Protein AF-A0A940C3E3-F1 (afdb_monomer)

Sequence (227 aa):
MDAGSISVIPRYLFFIALLLLGGAYFAAAETAFASVSKIRMISDADDGDERAKKALYVLDHFDKALTTLLIGNNVMHIACSSAATLLASKLWGNRAVTACTFVTAFVVFVFAEMIPKSYAKACSETLAPRVAGSLIFFMKLLTPVSILFSGISHAVTKMVGSDGTDEPTVTEEELFDIIENIDEEDKIDEDAAELVQSALEFTVKTVNFVLTPWSSTVKISRSMSDE

Secondary structure (DSSP, 8-state):
--HHHHTTHHHHHHHHHHHHHHHHHHHHHHHHHHHS-HHHHHHHHHTT-HHHHHHHHHHHTHHHHHHHHHHHHHHHHHHHHHHHHHHHHHHH-HHHHHHHHHHHHHHHIIIIIIHHHHHHHHTHHHHHHHHHHHHHHHHHHHHHHHHHHHHHHHHHHHHHT----------HHHHHHHHHTS-TTS---HHHHHHHHHHHHHHH--GGGTPPPGGGS----TT----

Nearest PDB structures (foldseek):
  7cff-assembly1_A-2  TM=8.941E-01  e=7.148E-07  Thermus parvatiensis
  7cfg-assembly1_A-2  TM=8.936E-01  e=2.254E-06  Thermus parvatiensis
  7m1t-assembly1_B  TM=6.484E-01  e=6.854E-08  Methanoculleus therm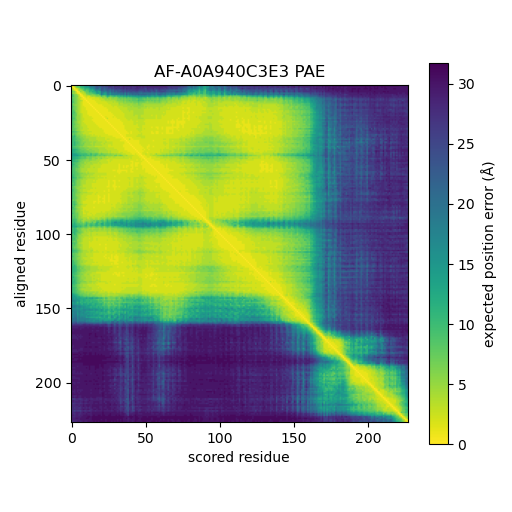ophilus
  7m1t-assembly1_A  TM=6.259E-01  e=8.300E-08  Methanoculleus thermophilus
  7m1u-assembly1_A  TM=6.401E-01  e=4.647E-07  Methanoculleus thermophilus

pLDDT: mean 82.94, std 14.95, range [43.78, 97.5]

Foldseek 3Di:
DDPVLVVCVVVLVVVLVVLLVQLLLLQLLLLLLVQDDLVVLVVVVVVPPPLSVLLNVCNVVVVLLNVLSVVSNVVSLVVSLVSQLVNQCSPPNPVCSVVSSVVSVVCSCVRSHDVSNVVSNVCSHPVSSVCSVVSVVSSVVCVVVVVVVVVVVVVVCVVVPVPPPPPVPCDLVNVVVCLVPDPPPPDDDPVVSVVVVVVSVVVVDDPVVVDDDPVRDDDDDPPPDDD

Solvent-accessible surface area (backbone atoms only — not comparable to full-atom values): 12533 Å² total; per-residue (Å²): 136,58,77,76,62,61,72,48,47,65,57,52,52,52,51,40,51,51,25,38,52,51,13,15,49,27,33,18,51,48,31,5,58,75,56,38,60,66,71,58,33,50,55,44,28,75,77,62,37,70,40,23,47,38,27,46,57,43,61,80,40,35,71,59,43,51,54,41,30,52,51,50,26,51,51,24,50,53,51,30,51,51,52,52,44,55,52,34,37,73,75,62,31,73,82,42,27,64,61,48,50,56,52,46,51,52,49,45,47,44,60,16,35,52,52,29,28,56,51,18,49,78,40,8,77,67,44,28,29,68,46,22,65,62,48,53,52,49,36,63,71,41,41,71,57,50,53,52,51,52,52,51,49,51,54,49,38,61,72,71,65,52,78,82,65,88,60,82,79,68,44,77,66,56,50,49,54,50,65,74,64,58,59,87,84,70,75,69,54,69,72,55,52,54,50,52,51,51,54,55,53,52,77,74,57,54,70,82,79,73,58,78,54,80,90,78,54,92,81,81,67,88,84,74,67,89,130

Mean predicted aligned error: 14.75 Å

Structure (mmCIF, N/CA/C/O backbone):
data_AF-A0A940C3E3-F1
#
_entry.id   AF-A0A940C3E3-F1
#
loop_
_atom_site.group_PDB
_atom_site.id
_atom_site.type_symbol
_atom_site.label_atom_id
_atom_site.label_alt_id
_atom_site.label_comp_id
_atom_site.label_asym_id
_atom_site.label_entity_id
_atom_site.label_seq_id
_atom_site.pdbx_PDB_ins_code
_atom_site.Cartn_x
_atom_site.Cartn_y
_atom_site.Cartn_z
_atom_site.occupancy
_atom_site.B_iso_or_equiv
_atom_site.auth_seq_id
_atom_site.auth_comp_id
_atom_site.auth_asym_id
_atom_site.auth_atom_id
_atom_site.pdbx_PDB_model_num
ATOM 1 N N . MET A 1 1 ? 21.696 -8.370 -33.562 1.00 56.44 1 MET A N 1
ATOM 2 C CA . MET A 1 1 ? 20.617 -8.715 -32.615 1.00 56.44 1 MET A CA 1
ATOM 3 C C . MET A 1 1 ? 20.568 -10.227 -32.587 1.00 56.44 1 MET A C 1
ATOM 5 O O . MET A 1 1 ? 20.128 -10.822 -33.561 1.00 56.44 1 MET A O 1
ATOM 9 N N . ASP A 1 2 ? 21.157 -10.838 -31.565 1.00 52.94 2 ASP A N 1
ATOM 10 C CA . ASP A 1 2 ? 21.362 -12.289 -31.548 1.00 52.94 2 ASP A CA 1
ATOM 11 C C . ASP A 1 2 ? 20.039 -13.000 -31.254 1.00 52.94 2 ASP A C 1
ATOM 13 O O . ASP A 1 2 ? 19.220 -12.498 -30.480 1.00 52.94 2 ASP A O 1
ATOM 17 N N . ALA A 1 3 ? 19.824 -14.180 -31.841 1.00 57.00 3 ALA A N 1
ATOM 18 C CA . ALA A 1 3 ? 18.588 -14.954 -31.676 1.00 57.00 3 ALA A CA 1
ATOM 19 C C . ALA A 1 3 ? 18.249 -15.249 -30.195 1.00 57.00 3 ALA A C 1
ATOM 21 O O . ALA A 1 3 ? 17.078 -15.368 -29.838 1.00 57.00 3 ALA A O 1
ATOM 22 N N . GLY A 1 4 ? 19.259 -15.278 -29.314 1.00 60.84 4 GLY A N 1
ATOM 23 C CA . GLY A 1 4 ? 19.091 -15.408 -27.861 1.00 60.84 4 GLY A CA 1
ATOM 24 C C . GLY A 1 4 ? 18.565 -14.154 -27.143 1.00 60.84 4 GLY A C 1
ATOM 25 O O . GLY A 1 4 ? 17.968 -14.278 -26.078 1.00 60.84 4 GLY A O 1
ATOM 26 N N . SER A 1 5 ? 18.722 -12.952 -27.713 1.00 61.25 5 SER A N 1
ATOM 27 C CA . SER A 1 5 ? 18.150 -11.717 -27.148 1.00 61.25 5 SER A CA 1
ATOM 28 C C . SER A 1 5 ? 16.669 -11.547 -27.483 1.00 61.25 5 SER A C 1
ATOM 30 O O . SER A 1 5 ? 15.964 -10.868 -26.746 1.00 61.25 5 SER A O 1
ATOM 32 N N . ILE A 1 6 ? 16.171 -12.172 -28.555 1.00 65.81 6 ILE A N 1
ATOM 33 C CA . ILE A 1 6 ? 14.765 -12.053 -28.978 1.00 65.81 6 ILE A CA 1
ATOM 34 C C . ILE A 1 6 ? 13.857 -12.953 -28.127 1.00 65.81 6 ILE A C 1
ATOM 36 O O . ILE A 1 6 ? 12.760 -12.545 -27.750 1.00 65.81 6 ILE A O 1
ATOM 40 N N . SER A 1 7 ? 14.333 -14.140 -27.738 1.00 73.94 7 SER A N 1
ATOM 41 C CA . SER A 1 7 ? 13.567 -15.082 -26.906 1.00 73.94 7 SER A CA 1
ATOM 42 C C . SER A 1 7 ? 13.351 -14.605 -25.465 1.00 73.94 7 SER A C 1
ATOM 44 O O . SER A 1 7 ? 12.421 -15.059 -24.800 1.00 73.94 7 SER A O 1
ATOM 46 N N . VAL A 1 8 ? 14.168 -13.669 -24.967 1.00 79.50 8 VAL A N 1
ATOM 47 C CA . VAL A 1 8 ? 14.042 -13.147 -23.596 1.00 79.50 8 VAL A CA 1
ATOM 48 C C . VAL A 1 8 ? 13.078 -11.965 -23.475 1.00 79.50 8 VAL A C 1
ATOM 50 O O . VAL A 1 8 ? 12.599 -11.709 -22.371 1.00 79.50 8 VAL A O 1
ATOM 53 N N . ILE A 1 9 ? 12.753 -11.272 -24.573 1.00 85.31 9 ILE A N 1
ATOM 54 C CA . ILE A 1 9 ? 11.879 -10.080 -24.578 1.00 85.31 9 ILE A CA 1
ATOM 55 C C . ILE A 1 9 ? 10.489 -10.379 -23.999 1.00 85.31 9 ILE A C 1
ATOM 57 O O . ILE A 1 9 ? 10.068 -9.640 -23.106 1.00 85.31 9 ILE A O 1
ATOM 61 N N . PRO A 1 10 ? 9.787 -11.460 -24.407 1.00 88.56 10 PRO A N 1
ATOM 62 C CA . PRO A 1 10 ? 8.452 -11.750 -23.884 1.00 88.56 10 PRO A CA 1
ATOM 63 C C . PRO A 1 10 ? 8.465 -11.977 -22.372 1.00 88.56 10 PRO A C 1
ATOM 65 O O . PRO A 1 10 ? 7.560 -11.539 -21.670 1.00 88.56 10 PRO A O 1
ATOM 68 N N . ARG A 1 11 ? 9.532 -12.597 -21.851 1.00 89.44 11 ARG A N 1
ATOM 69 C CA . ARG A 1 11 ? 9.708 -12.826 -20.414 1.00 89.44 11 ARG A CA 1
ATOM 70 C C . ARG A 1 11 ? 9.902 -11.518 -19.647 1.00 89.44 11 ARG A C 1
ATOM 72 O O . ARG A 1 11 ? 9.312 -11.359 -18.585 1.00 89.44 11 ARG A O 1
ATOM 79 N N . TYR A 1 12 ? 10.704 -10.589 -20.172 1.00 89.50 12 TYR A N 1
ATOM 80 C CA . TYR A 1 12 ? 10.877 -9.272 -19.549 1.00 89.50 12 TYR A CA 1
ATOM 81 C C . TYR A 1 12 ? 9.584 -8.455 -19.584 1.00 89.50 12 TYR A C 1
ATOM 83 O O . TYR A 1 12 ? 9.227 -7.866 -18.570 1.00 89.50 12 TYR A O 1
ATOM 91 N N . LEU A 1 13 ? 8.861 -8.456 -20.707 1.00 90.94 13 LEU A N 1
ATOM 92 C CA . LEU A 1 13 ? 7.574 -7.766 -20.815 1.00 90.94 13 LEU A CA 1
ATOM 93 C C . LEU A 1 13 ? 6.532 -8.349 -19.859 1.00 90.94 13 LEU A C 1
ATOM 95 O O . LEU A 1 13 ? 5.859 -7.593 -19.166 1.00 90.94 13 LEU A O 1
ATOM 99 N N . PHE A 1 14 ? 6.444 -9.678 -19.767 1.00 93.81 14 PHE A N 1
ATOM 100 C CA . PHE A 1 14 ? 5.569 -10.346 -18.806 1.00 93.81 14 PHE A CA 1
ATOM 101 C C . PHE A 1 14 ? 5.921 -9.970 -17.361 1.00 93.81 14 PHE A C 1
ATOM 103 O O . PHE A 1 14 ? 5.040 -9.640 -16.571 1.00 93.81 14 PHE A O 1
ATOM 110 N N . PHE A 1 15 ? 7.212 -9.960 -17.022 1.00 94.69 15 PHE A N 1
ATOM 111 C CA . PHE A 1 15 ? 7.673 -9.574 -15.691 1.00 94.69 15 PHE A CA 1
ATOM 112 C C . PHE A 1 15 ? 7.377 -8.100 -15.369 1.00 94.69 15 PHE A C 1
ATOM 114 O O . PHE A 1 15 ? 6.890 -7.800 -14.285 1.00 94.69 15 PHE A O 1
ATOM 121 N N . ILE A 1 16 ? 7.598 -7.184 -16.317 1.00 93.88 16 ILE A N 1
ATOM 122 C CA . ILE A 1 16 ? 7.258 -5.757 -16.174 1.00 93.88 16 ILE A CA 1
ATOM 123 C C . ILE A 1 16 ? 5.748 -5.573 -15.992 1.00 93.88 16 ILE A C 1
ATOM 125 O O . ILE A 1 16 ? 5.328 -4.821 -15.117 1.00 93.88 16 I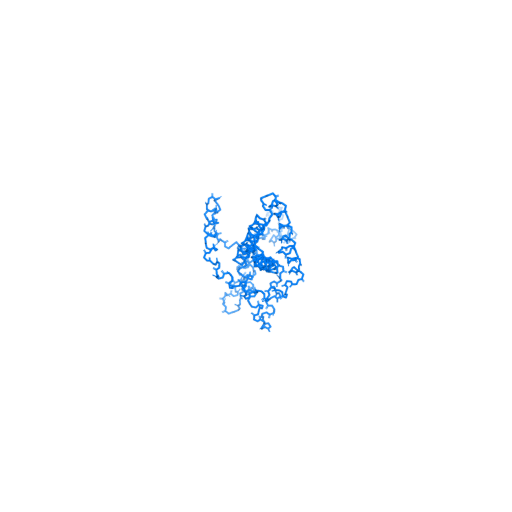LE A O 1
ATOM 129 N N . ALA A 1 17 ? 4.928 -6.285 -16.767 1.00 94.88 17 ALA A N 1
ATOM 130 C CA . ALA A 1 17 ? 3.477 -6.241 -16.623 1.00 94.88 17 ALA A CA 1
ATOM 131 C C . ALA A 1 17 ? 3.030 -6.723 -15.234 1.00 94.88 17 ALA A C 1
ATOM 133 O O . ALA A 1 17 ? 2.186 -6.087 -14.609 1.00 94.88 17 ALA A O 1
ATOM 134 N N . LEU A 1 18 ? 3.635 -7.797 -14.715 1.00 96.31 18 LEU A N 1
ATOM 135 C CA . LEU A 1 18 ? 3.369 -8.283 -13.360 1.00 96.31 18 LEU A CA 1
ATOM 136 C C . LEU A 1 18 ? 3.725 -7.232 -12.295 1.00 96.31 18 LEU A C 1
ATOM 138 O O . LEU A 1 18 ? 2.948 -7.021 -11.367 1.00 96.31 18 LEU A O 1
ATOM 142 N N . LEU A 1 19 ? 4.865 -6.550 -12.442 1.00 95.94 19 LEU A N 1
ATOM 143 C CA . LEU A 1 19 ? 5.285 -5.485 -11.526 1.00 95.94 19 LEU A CA 1
ATOM 144 C C . LEU A 1 19 ? 4.355 -4.267 -11.584 1.00 95.94 19 LEU A C 1
ATOM 146 O O . LEU A 1 19 ? 4.019 -3.718 -10.539 1.00 95.94 19 LEU A O 1
ATOM 150 N N . LEU A 1 20 ? 3.898 -3.874 -12.778 1.00 95.56 20 LEU A N 1
ATOM 151 C CA . LEU A 1 20 ? 2.911 -2.803 -12.944 1.00 95.56 20 LEU A CA 1
ATOM 152 C C . LEU A 1 20 ? 1.587 -3.145 -12.259 1.00 95.56 20 LEU A C 1
ATOM 154 O O . LEU A 1 20 ? 1.033 -2.304 -11.560 1.00 95.56 20 LEU A O 1
ATOM 158 N N . LEU A 1 21 ? 1.102 -4.380 -12.416 1.00 96.50 21 LEU A N 1
ATOM 159 C CA . LEU A 1 21 ? -0.107 -4.847 -11.732 1.00 96.50 21 LEU A CA 1
ATOM 160 C C . LEU A 1 21 ? 0.079 -4.889 -10.211 1.00 96.50 21 LEU A C 1
ATOM 162 O O . LEU A 1 21 ? -0.836 -4.526 -9.475 1.00 96.50 21 LEU A O 1
ATOM 166 N N . GLY A 1 22 ? 1.262 -5.289 -9.738 1.00 96.00 22 GLY A N 1
ATOM 167 C CA . GLY A 1 22 ? 1.620 -5.228 -8.322 1.00 96.00 22 GLY A CA 1
ATOM 168 C C . GLY A 1 22 ? 1.599 -3.797 -7.780 1.00 96.00 22 GLY A C 1
ATOM 169 O O . GLY A 1 22 ? 0.962 -3.547 -6.760 1.00 96.00 22 GLY A O 1
ATOM 170 N N . GLY A 1 23 ? 2.234 -2.849 -8.478 1.00 96.00 23 GLY A N 1
ATOM 171 C CA . GLY A 1 23 ? 2.210 -1.424 -8.121 1.00 96.00 23 GLY A CA 1
ATOM 172 C C . GLY A 1 23 ? 0.788 -0.860 -8.104 1.00 96.00 23 GLY A C 1
ATOM 173 O O . GLY A 1 23 ? 0.363 -0.298 -7.098 1.00 96.00 23 GLY A O 1
ATOM 174 N N . ALA A 1 24 ? 0.008 -1.147 -9.153 1.00 96.69 24 ALA A N 1
ATOM 175 C CA . ALA A 1 24 ? -1.403 -0.777 -9.243 1.00 96.69 24 ALA A CA 1
ATOM 176 C C . ALA A 1 24 ? -2.227 -1.304 -8.063 1.00 96.69 24 ALA A C 1
ATOM 178 O O . ALA A 1 24 ? -3.061 -0.579 -7.524 1.00 96.69 24 ALA A O 1
ATOM 179 N N . TYR A 1 25 ? -1.987 -2.549 -7.643 1.00 97.25 25 TYR A N 1
ATOM 180 C CA . TYR A 1 25 ? -2.638 -3.139 -6.477 1.00 97.25 25 TYR A CA 1
ATOM 181 C C . TYR A 1 25 ? -2.311 -2.368 -5.191 1.00 97.25 25 TYR A C 1
ATOM 183 O O . TYR A 1 25 ? -3.234 -2.011 -4.461 1.00 97.25 25 TYR A O 1
ATOM 191 N N . PHE A 1 26 ? -1.032 -2.083 -4.917 1.00 96.75 26 PHE A N 1
ATOM 192 C CA . PHE A 1 26 ? -0.637 -1.348 -3.708 1.00 96.75 26 PHE A CA 1
ATOM 193 C C . PHE A 1 26 ? -1.197 0.080 -3.707 1.00 96.75 26 PHE A C 1
ATOM 195 O O . PHE A 1 26 ? -1.776 0.499 -2.706 1.00 96.75 26 PHE A O 1
ATOM 202 N N . ALA A 1 27 ? -1.119 0.791 -4.833 1.00 96.69 27 ALA A N 1
ATOM 203 C CA . ALA A 1 27 ? -1.662 2.141 -4.971 1.00 96.69 27 ALA A CA 1
ATOM 204 C C . ALA A 1 27 ? -3.197 2.183 -4.813 1.00 96.69 27 ALA A C 1
ATOM 206 O O . ALA A 1 27 ? -3.744 3.077 -4.159 1.00 96.69 27 ALA A O 1
ATOM 207 N N . ALA A 1 28 ? -3.903 1.200 -5.385 1.00 97.38 28 ALA A N 1
ATOM 208 C CA . ALA A 1 28 ? -5.347 1.068 -5.229 1.00 97.38 28 ALA A CA 1
ATOM 209 C C . ALA A 1 28 ? -5.735 0.729 -3.785 1.00 97.38 28 ALA A C 1
ATOM 211 O O . ALA A 1 28 ? -6.652 1.341 -3.248 1.00 97.38 28 ALA A O 1
ATOM 212 N N . ALA A 1 29 ? -5.040 -0.213 -3.142 1.00 97.44 29 ALA A N 1
ATOM 213 C CA . ALA A 1 29 ? -5.310 -0.588 -1.758 1.00 97.44 29 ALA A CA 1
ATOM 214 C C . ALA A 1 29 ? -5.083 0.593 -0.801 1.00 97.44 29 ALA A C 1
ATOM 216 O O . ALA A 1 29 ? -5.950 0.874 0.021 1.00 97.44 29 ALA A O 1
ATOM 217 N N . GLU A 1 30 ? -3.982 1.331 -0.965 1.00 97.12 30 GLU A N 1
ATOM 218 C CA . GLU A 1 30 ? -3.703 2.564 -0.219 1.00 97.12 30 GLU A CA 1
ATOM 219 C C . GLU A 1 30 ? -4.861 3.554 -0.312 1.00 97.12 30 GLU A C 1
ATOM 221 O O . GLU A 1 30 ? -5.406 3.977 0.707 1.00 97.12 30 GLU A O 1
ATOM 226 N N . THR A 1 31 ? -5.297 3.873 -1.531 1.00 97.50 31 THR A N 1
ATOM 227 C CA . THR A 1 31 ? -6.358 4.869 -1.721 1.00 97.50 31 THR A CA 1
ATOM 228 C C . THR A 1 31 ? -7.727 4.356 -1.282 1.00 97.50 31 THR A C 1
ATOM 230 O O . THR A 1 31 ? -8.528 5.137 -0.769 1.00 97.50 31 THR A O 1
ATOM 233 N N . ALA A 1 32 ? -8.005 3.060 -1.445 1.00 97.38 32 ALA A N 1
ATOM 234 C CA . ALA A 1 32 ? -9.250 2.455 -0.989 1.00 97.38 32 ALA A CA 1
ATOM 235 C C . ALA A 1 32 ? -9.378 2.555 0.536 1.00 97.38 32 ALA A C 1
ATOM 237 O O . ALA A 1 32 ? -10.401 3.034 1.014 1.00 97.38 32 ALA A O 1
ATOM 238 N N . PHE A 1 33 ? -8.338 2.183 1.289 1.00 97.06 33 PHE A N 1
ATOM 239 C CA . PHE A 1 33 ? -8.353 2.288 2.751 1.00 97.06 33 PHE A CA 1
ATOM 240 C C . PHE A 1 33 ? -8.293 3.735 3.249 1.00 97.06 33 PHE A C 1
ATOM 242 O O . PHE A 1 33 ? -8.941 4.051 4.238 1.00 97.06 33 PHE A O 1
ATOM 249 N N . ALA A 1 34 ? -7.603 4.631 2.540 1.00 95.19 34 ALA A N 1
ATOM 250 C CA . ALA A 1 34 ? -7.606 6.055 2.876 1.00 95.19 34 ALA A CA 1
ATOM 251 C C . ALA A 1 34 ? -8.961 6.747 2.613 1.00 95.19 34 ALA A C 1
ATOM 253 O O . ALA A 1 34 ? -9.205 7.826 3.143 1.00 95.19 34 ALA A O 1
ATOM 254 N N . SER A 1 35 ? -9.826 6.163 1.773 1.00 94.69 35 SER A N 1
ATOM 255 C CA . SER A 1 35 ? -11.093 6.780 1.341 1.00 94.69 35 SER A CA 1
ATOM 256 C C . SER A 1 35 ? -12.347 6.029 1.804 1.00 94.69 35 SER A C 1
ATOM 258 O O . SER A 1 35 ? -13.452 6.427 1.436 1.00 94.69 35 SER A O 1
ATOM 260 N N . VAL A 1 36 ? -12.218 4.909 2.518 1.00 95.88 36 VAL A N 1
ATOM 261 C CA . VAL A 1 36 ? -13.369 4.120 2.986 1.00 95.88 36 VAL A CA 1
ATOM 262 C C . VAL A 1 36 ? -13.892 4.666 4.317 1.00 95.88 36 VAL A C 1
ATOM 264 O O . VAL A 1 36 ? -13.120 5.092 5.171 1.00 95.88 36 VAL A O 1
ATOM 267 N N . SER A 1 37 ? -15.213 4.644 4.510 1.00 94.44 37 SER A N 1
ATOM 268 C CA . SER A 1 37 ? -15.832 5.030 5.782 1.00 94.44 37 SER A CA 1
ATOM 269 C C . SER A 1 37 ? -15.694 3.913 6.816 1.00 94.44 37 SER A C 1
ATOM 271 O O . SER A 1 37 ? -16.231 2.821 6.617 1.00 94.44 37 SER A O 1
ATOM 273 N N . LYS A 1 38 ? -15.031 4.198 7.947 1.00 92.38 38 LYS A N 1
ATOM 274 C CA . LYS A 1 38 ? -14.914 3.254 9.071 1.00 92.38 38 LYS A CA 1
ATOM 275 C C . LYS A 1 38 ? -16.288 2.849 9.611 1.00 92.38 38 LYS A C 1
ATOM 277 O O . LYS A 1 38 ? -16.540 1.662 9.762 1.00 92.38 38 LYS A O 1
ATOM 282 N N . ILE A 1 39 ? -17.192 3.815 9.805 1.00 92.75 39 ILE A N 1
ATOM 283 C CA . ILE A 1 39 ? -18.555 3.590 10.325 1.00 92.75 39 ILE A CA 1
ATOM 284 C C . ILE A 1 39 ? -19.309 2.567 9.471 1.00 92.75 39 ILE A C 1
ATOM 286 O O . ILE A 1 39 ? -19.964 1.670 9.992 1.00 92.75 39 ILE A O 1
ATOM 290 N N . ARG A 1 40 ? -19.180 2.658 8.144 1.00 90.38 40 ARG A N 1
ATOM 291 C CA . ARG A 1 40 ? -19.859 1.723 7.245 1.00 90.38 40 ARG A CA 1
ATOM 292 C C . ARG A 1 40 ? -19.275 0.316 7.308 1.00 90.38 40 ARG A C 1
ATOM 294 O O . ARG A 1 40 ? -20.027 -0.646 7.286 1.00 90.38 40 ARG A O 1
ATOM 301 N N . MET A 1 41 ? -17.954 0.198 7.448 1.00 95.12 41 MET A N 1
ATOM 302 C CA . MET A 1 41 ? -17.309 -1.103 7.645 1.00 95.12 41 MET A CA 1
ATOM 303 C C . MET A 1 41 ? -17.700 -1.753 8.979 1.00 95.12 41 MET A C 1
ATOM 305 O O . MET A 1 41 ? -17.748 -2.976 9.030 1.00 95.12 41 MET A O 1
ATOM 309 N N . ILE A 1 42 ? -17.990 -0.965 10.026 1.00 93.19 42 ILE A N 1
ATOM 310 C CA . ILE A 1 42 ? -18.545 -1.469 11.298 1.00 93.19 42 ILE A CA 1
ATOM 311 C C . ILE A 1 42 ? -19.925 -2.074 11.046 1.00 93.19 42 ILE A C 1
ATOM 313 O O . ILE A 1 42 ? -20.111 -3.259 11.293 1.00 93.19 42 ILE A O 1
ATOM 317 N N . SER A 1 43 ? -20.834 -1.308 10.434 1.00 94.00 43 SER A N 1
ATOM 318 C CA . SER A 1 43 ? -22.178 -1.795 10.090 1.00 94.00 43 SER A CA 1
ATOM 319 C C . SER A 1 43 ? -22.140 -3.082 9.256 1.00 94.00 43 SER A C 1
ATOM 321 O O . SER A 1 43 ? -22.809 -4.051 9.594 1.00 94.00 43 SER A O 1
ATOM 323 N N . ASP A 1 44 ? -21.322 -3.126 8.198 1.00 91.25 44 ASP A N 1
ATOM 324 C CA . ASP A 1 44 ? -21.215 -4.308 7.331 1.00 91.25 44 ASP A CA 1
ATOM 325 C C . ASP A 1 44 ? -20.615 -5.523 8.080 1.00 91.25 44 ASP A C 1
ATOM 327 O O . ASP A 1 44 ? -20.931 -6.678 7.780 1.00 91.25 44 ASP A O 1
ATOM 331 N N . ALA A 1 45 ? -19.730 -5.288 9.055 1.00 93.56 45 ALA A N 1
ATOM 332 C CA . ALA A 1 45 ? -19.136 -6.338 9.881 1.00 93.56 45 ALA A CA 1
ATOM 333 C C . ALA A 1 45 ? -20.126 -6.910 10.907 1.00 93.56 45 ALA A C 1
ATOM 335 O O . ALA A 1 45 ? -20.120 -8.130 11.125 1.00 93.56 45 ALA A O 1
ATOM 336 N N . ASP A 1 46 ? -20.968 -6.054 11.489 1.00 93.94 46 ASP A N 1
ATOM 337 C CA . ASP A 1 46 ? -22.048 -6.428 12.409 1.00 93.94 46 ASP A CA 1
ATOM 338 C C . ASP A 1 46 ? -23.136 -7.233 11.686 1.00 93.94 46 ASP A C 1
ATOM 340 O O . ASP A 1 46 ? -23.619 -8.239 12.209 1.00 93.94 46 ASP A O 1
ATOM 344 N N . ASP A 1 47 ? -23.408 -6.893 10.421 1.00 93.31 47 ASP A N 1
ATOM 345 C CA . ASP A 1 47 ? -24.267 -7.664 9.509 1.00 93.31 47 ASP A CA 1
ATOM 346 C C . ASP A 1 47 ? -23.651 -9.017 9.080 1.00 93.31 47 ASP A C 1
ATOM 348 O O . ASP A 1 47 ? -24.273 -9.812 8.366 1.00 93.31 47 ASP A O 1
ATOM 352 N N . GLY A 1 48 ? -22.430 -9.321 9.533 1.00 92.38 48 GLY A N 1
ATOM 353 C CA . GLY A 1 48 ? -21.772 -10.614 9.362 1.00 92.38 48 GLY A CA 1
ATOM 354 C C . GLY A 1 48 ? -20.796 -10.710 8.186 1.00 92.38 48 GLY A C 1
ATOM 355 O O . GLY A 1 48 ? -20.336 -11.818 7.888 1.00 92.38 48 GLY A O 1
ATOM 356 N N . ASP A 1 49 ? -20.427 -9.606 7.521 1.00 94.56 49 ASP A N 1
ATOM 357 C CA . ASP A 1 49 ? -19.419 -9.645 6.454 1.00 94.56 49 ASP A CA 1
ATOM 358 C C . ASP A 1 49 ? -17.997 -9.838 7.023 1.00 94.56 49 ASP A C 1
ATOM 360 O O . ASP A 1 49 ? -17.328 -8.929 7.522 1.00 94.56 49 ASP A O 1
ATOM 364 N N . GLU A 1 50 ? -17.477 -11.058 6.874 1.00 93.62 50 GLU A N 1
ATOM 365 C CA . GLU A 1 50 ? -16.109 -11.437 7.250 1.00 93.62 50 GLU A CA 1
ATOM 366 C C . GLU A 1 50 ? -15.011 -10.611 6.554 1.00 93.62 50 GLU A C 1
ATOM 368 O O . GLU A 1 50 ? -13.883 -10.506 7.049 1.00 93.62 50 GLU A O 1
ATOM 373 N N . ARG A 1 51 ? -15.292 -10.034 5.383 1.00 94.19 51 ARG A N 1
ATOM 374 C CA . ARG A 1 51 ? -14.361 -9.135 4.689 1.00 94.19 51 ARG A CA 1
ATOM 375 C C . ARG A 1 51 ? -14.364 -7.745 5.309 1.00 94.19 51 ARG A C 1
ATOM 377 O O . ARG A 1 51 ? -13.287 -7.160 5.420 1.00 94.19 51 ARG A O 1
ATOM 384 N N . ALA A 1 52 ? -15.523 -7.255 5.743 1.00 94.69 52 ALA A N 1
ATOM 385 C CA . ALA A 1 52 ? -15.634 -5.993 6.468 1.00 94.69 52 ALA A CA 1
ATOM 386 C C . ALA A 1 52 ? -14.889 -6.066 7.810 1.00 94.69 52 ALA A C 1
ATOM 388 O O . ALA A 1 52 ? -14.074 -5.192 8.096 1.00 94.69 52 ALA A O 1
ATOM 389 N N . LYS A 1 53 ? -14.998 -7.183 8.546 1.00 95.25 53 LYS A N 1
ATOM 390 C CA . LYS A 1 53 ? -14.196 -7.434 9.765 1.00 95.25 53 LYS A CA 1
ATOM 391 C C . LYS A 1 53 ? -12.687 -7.325 9.523 1.00 95.25 53 LYS A C 1
ATOM 393 O O . LYS A 1 53 ? -11.953 -6.723 10.303 1.00 95.25 53 LYS A O 1
ATOM 398 N N . LYS A 1 54 ? -12.197 -7.882 8.411 1.00 96.19 54 LYS A N 1
ATOM 399 C CA . LYS A 1 54 ? -10.779 -7.760 8.026 1.00 96.19 54 LYS A CA 1
ATOM 400 C C . LYS A 1 54 ? -10.415 -6.335 7.626 1.00 96.19 54 LYS A C 1
ATOM 402 O O . LYS A 1 54 ? -9.302 -5.904 7.913 1.00 96.19 54 LYS A O 1
ATOM 407 N N . ALA A 1 55 ? -11.313 -5.621 6.952 1.00 96.50 55 ALA A N 1
ATOM 408 C CA . ALA A 1 55 ? -11.097 -4.220 6.612 1.00 96.50 55 ALA A CA 1
ATOM 409 C C . ALA A 1 55 ? -10.988 -3.355 7.871 1.00 96.50 55 ALA A C 1
ATOM 411 O O . ALA A 1 55 ? -10.076 -2.538 7.943 1.00 96.50 55 ALA A O 1
ATOM 412 N N . LEU A 1 56 ? -11.837 -3.591 8.876 1.00 95.31 56 LEU A N 1
ATOM 413 C CA . LEU A 1 56 ? -11.751 -2.933 10.182 1.00 95.31 56 LEU A CA 1
ATOM 414 C C . LEU A 1 56 ? -10.407 -3.183 10.849 1.00 95.31 56 LEU A C 1
ATOM 416 O O . LEU A 1 56 ? -9.737 -2.226 11.210 1.00 95.31 56 LEU A O 1
ATOM 420 N N . TYR A 1 57 ? -9.942 -4.435 10.884 1.00 95.88 57 TYR A N 1
ATOM 421 C CA . TYR A 1 57 ? -8.616 -4.742 11.425 1.00 95.88 57 TYR A CA 1
ATOM 422 C C . TYR A 1 57 ? -7.498 -3.932 10.744 1.00 95.88 57 TYR A C 1
ATOM 424 O O . TYR A 1 57 ? -6.584 -3.448 11.413 1.00 95.88 57 TYR A O 1
ATOM 432 N N . VAL A 1 58 ? -7.561 -3.781 9.416 1.00 95.62 58 VAL A N 1
ATOM 433 C CA . VAL A 1 58 ? -6.600 -2.961 8.661 1.00 95.62 58 VAL A CA 1
ATOM 434 C C . VAL A 1 58 ? -6.741 -1.477 9.007 1.00 95.62 58 VAL A C 1
ATOM 436 O O . VAL A 1 58 ? -5.719 -0.814 9.157 1.00 95.62 58 VAL A O 1
ATOM 439 N N . LEU A 1 59 ? -7.966 -0.962 9.139 1.00 94.00 59 LEU A N 1
ATOM 440 C CA . LEU A 1 59 ? -8.236 0.431 9.514 1.00 94.00 59 LEU A CA 1
ATOM 441 C C . LEU A 1 59 ? -7.769 0.748 10.942 1.00 94.00 59 LEU A C 1
ATOM 443 O O . LEU A 1 59 ? -7.205 1.811 11.169 1.00 94.00 59 LEU A O 1
ATOM 447 N N . ASP A 1 60 ? -7.926 -0.180 11.883 1.00 92.75 60 ASP A N 1
ATOM 448 C CA . ASP A 1 60 ? -7.438 -0.024 13.260 1.00 92.75 60 ASP A CA 1
ATOM 449 C C . ASP A 1 60 ? -5.906 -0.071 13.342 1.00 92.75 60 ASP A C 1
ATOM 451 O O . ASP A 1 60 ? -5.303 0.479 14.257 1.00 92.75 60 ASP A O 1
ATOM 455 N N . HIS A 1 61 ? -5.256 -0.701 12.361 1.00 91.25 61 HIS A N 1
ATOM 456 C CA . HIS A 1 61 ? -3.798 -0.785 12.248 1.00 91.25 61 HIS A CA 1
ATOM 457 C C . HIS A 1 61 ? -3.282 -0.019 11.023 1.00 91.25 61 HIS A C 1
ATOM 459 O O . HIS A 1 61 ? -2.309 -0.447 10.381 1.00 91.25 61 HIS A O 1
ATOM 465 N N . PHE A 1 62 ? -3.934 1.099 10.685 1.00 90.31 62 PHE A N 1
ATOM 466 C CA . PHE A 1 62 ? -3.701 1.795 9.423 1.00 90.31 62 PHE A CA 1
ATOM 467 C C . PHE A 1 62 ? -2.254 2.268 9.262 1.00 90.31 62 PHE A C 1
ATOM 469 O O . PHE A 1 62 ? -1.719 2.145 8.169 1.00 90.31 62 PHE A O 1
ATOM 476 N N . ASP A 1 63 ? -1.551 2.669 10.32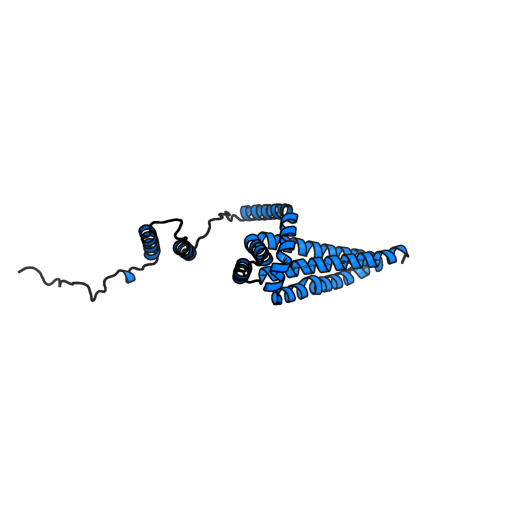4 1.00 86.19 63 ASP A N 1
ATOM 477 C CA . ASP A 1 63 ? -0.137 3.077 10.231 1.00 86.19 63 ASP A CA 1
ATOM 478 C C . ASP A 1 63 ? 0.781 1.953 9.727 1.00 86.19 63 ASP A C 1
ATOM 480 O O . ASP A 1 63 ? 1.650 2.145 8.863 1.00 86.19 63 ASP A O 1
ATOM 484 N N . LYS A 1 64 ? 0.563 0.730 10.228 1.00 86.62 64 LYS A N 1
ATOM 485 C CA . LYS A 1 64 ? 1.292 -0.464 9.773 1.00 86.62 64 LYS A CA 1
ATOM 486 C C . LYS A 1 64 ? 0.903 -0.814 8.340 1.00 86.62 64 LYS A C 1
ATOM 488 O O . LYS A 1 64 ? 1.768 -1.200 7.547 1.00 86.62 64 LYS A O 1
ATOM 493 N N . ALA A 1 65 ? -0.380 -0.686 8.007 1.00 92.00 65 ALA A N 1
ATOM 494 C CA . ALA A 1 65 ? -0.886 -0.935 6.664 1.00 92.00 65 ALA A CA 1
ATOM 495 C C . ALA A 1 65 ? -0.289 0.060 5.660 1.00 92.00 65 ALA A C 1
ATOM 497 O O . ALA A 1 65 ? 0.278 -0.360 4.655 1.00 92.00 65 ALA A O 1
ATOM 498 N N . LEU A 1 66 ? -0.323 1.354 5.968 1.00 91.88 66 LEU A N 1
ATOM 499 C CA . LEU A 1 66 ? 0.214 2.439 5.157 1.00 91.88 66 LEU A CA 1
ATOM 500 C C . LEU A 1 66 ? 1.713 2.257 4.918 1.00 91.88 66 LEU A C 1
ATOM 502 O O . LEU A 1 66 ? 2.160 2.295 3.775 1.00 91.88 66 LEU A O 1
ATOM 506 N N . THR A 1 67 ? 2.482 1.943 5.963 1.00 89.88 67 THR A N 1
ATOM 507 C CA . THR A 1 67 ? 3.917 1.637 5.826 1.00 89.88 67 THR A CA 1
ATOM 508 C C . THR A 1 67 ? 4.150 0.467 4.865 1.00 89.88 67 THR A C 1
ATOM 510 O O . THR A 1 67 ? 4.991 0.539 3.968 1.00 89.88 67 THR A O 1
ATOM 513 N N . THR A 1 68 ? 3.369 -0.606 5.008 1.00 92.25 68 THR A N 1
ATOM 514 C CA . THR A 1 68 ? 3.437 -1.793 4.141 1.00 92.25 68 THR A CA 1
ATOM 515 C C . THR A 1 68 ? 3.113 -1.447 2.686 1.00 92.25 68 THR A C 1
ATOM 517 O O . THR A 1 68 ? 3.825 -1.873 1.774 1.00 92.25 68 THR A O 1
ATOM 520 N N . LEU A 1 69 ? 2.058 -0.662 2.464 1.00 94.81 69 LEU A N 1
ATOM 521 C CA . LEU A 1 69 ? 1.609 -0.219 1.146 1.00 94.81 69 LEU A CA 1
ATOM 522 C C . LEU A 1 69 ? 2.656 0.669 0.466 1.00 94.81 69 LEU A C 1
ATOM 524 O O . LEU A 1 69 ? 2.978 0.435 -0.697 1.00 94.81 69 LEU A O 1
ATOM 528 N N . LEU A 1 70 ? 3.241 1.622 1.197 1.00 92.31 70 LEU A N 1
ATOM 529 C CA . LEU A 1 70 ? 4.291 2.512 0.694 1.00 92.31 70 LEU A CA 1
ATOM 530 C C . LEU A 1 70 ? 5.548 1.733 0.293 1.00 92.31 70 LEU A C 1
ATOM 532 O O . LEU A 1 70 ? 6.100 1.960 -0.786 1.00 92.31 70 LEU A O 1
ATOM 536 N N . ILE A 1 71 ? 5.983 0.778 1.121 1.00 91.44 71 ILE A N 1
ATOM 537 C CA . ILE A 1 71 ? 7.111 -0.104 0.789 1.00 91.44 71 ILE A CA 1
ATOM 538 C C . ILE A 1 71 ? 6.784 -0.928 -0.459 1.00 91.44 71 ILE A C 1
ATOM 540 O O . ILE A 1 71 ? 7.581 -0.959 -1.397 1.00 91.44 71 ILE A O 1
ATOM 544 N N . GLY A 1 72 ? 5.614 -1.571 -0.491 1.00 93.44 72 GLY A N 1
ATOM 545 C CA . GLY A 1 72 ? 5.177 -2.396 -1.616 1.00 93.44 72 GLY A CA 1
ATOM 546 C C . GLY A 1 72 ? 5.133 -1.612 -2.926 1.00 93.44 72 GLY A C 1
ATOM 547 O O . GLY A 1 72 ? 5.715 -2.045 -3.922 1.00 93.44 72 GLY A O 1
ATOM 548 N N . ASN A 1 73 ? 4.527 -0.425 -2.905 1.00 93.88 73 ASN A N 1
ATOM 549 C CA . ASN A 1 73 ? 4.430 0.458 -4.062 1.00 93.88 73 ASN A CA 1
ATOM 550 C C . ASN A 1 73 ? 5.821 0.858 -4.585 1.00 93.88 73 ASN A C 1
ATOM 552 O O . ASN A 1 73 ? 6.137 0.664 -5.762 1.00 93.88 73 ASN A O 1
ATOM 556 N N . ASN A 1 74 ? 6.697 1.317 -3.685 1.00 93.31 74 ASN A N 1
ATOM 557 C CA . ASN A 1 74 ? 8.055 1.733 -4.035 1.00 93.31 74 ASN A CA 1
ATOM 558 C C . ASN A 1 74 ? 8.888 0.584 -4.613 1.00 93.31 74 ASN A C 1
ATOM 560 O O . ASN A 1 74 ? 9.559 0.763 -5.633 1.00 93.31 74 ASN A O 1
ATOM 564 N N . VAL A 1 75 ? 8.831 -0.606 -4.007 1.00 94.56 75 VAL A N 1
ATOM 565 C CA . VAL A 1 75 ? 9.542 -1.791 -4.509 1.00 94.56 75 VAL A CA 1
ATOM 566 C C . VAL 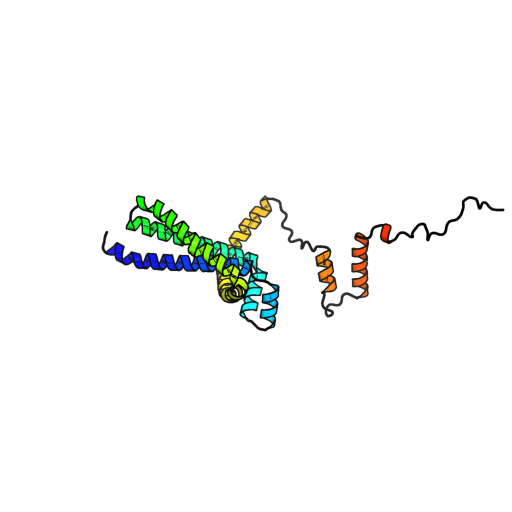A 1 75 ? 9.068 -2.144 -5.916 1.00 94.56 75 VAL A C 1
ATOM 568 O O . VAL A 1 75 ? 9.903 -2.360 -6.795 1.00 94.56 75 VAL A O 1
ATOM 571 N N . MET A 1 76 ? 7.754 -2.155 -6.160 1.00 96.38 76 MET A N 1
ATOM 572 C CA . MET A 1 76 ? 7.196 -2.461 -7.482 1.00 96.38 76 MET A CA 1
ATOM 573 C C . MET A 1 76 ? 7.618 -1.426 -8.531 1.00 96.38 76 MET A C 1
ATOM 575 O O . MET A 1 76 ? 8.058 -1.806 -9.619 1.00 96.38 76 MET A O 1
ATOM 579 N N . HIS A 1 77 ? 7.571 -0.132 -8.203 1.00 94.25 77 HIS A N 1
ATOM 580 C CA . HIS A 1 77 ? 7.967 0.948 -9.113 1.00 94.25 77 HIS A CA 1
ATOM 581 C C . HIS A 1 77 ? 9.460 0.905 -9.456 1.00 94.25 77 HIS A C 1
ATOM 583 O O . HIS A 1 77 ? 9.832 0.958 -10.634 1.00 94.25 77 HIS A O 1
ATOM 589 N N . ILE A 1 78 ? 10.327 0.752 -8.452 1.00 94.62 78 ILE A N 1
ATOM 590 C CA . ILE A 1 78 ? 11.780 0.686 -8.652 1.00 94.62 78 ILE A CA 1
ATOM 591 C C . ILE A 1 78 ? 12.155 -0.579 -9.426 1.00 94.62 78 ILE A C 1
ATOM 593 O O . ILE A 1 78 ? 12.946 -0.501 -10.370 1.00 94.62 78 ILE A O 1
ATOM 597 N N . ALA A 1 79 ? 11.571 -1.731 -9.083 1.00 95.81 79 ALA A N 1
ATOM 598 C CA . ALA A 1 79 ? 11.802 -2.979 -9.804 1.00 95.81 79 ALA A CA 1
ATOM 599 C C . ALA A 1 79 ? 11.347 -2.874 -11.266 1.00 95.81 79 ALA A C 1
ATOM 601 O O . ALA A 1 79 ? 12.073 -3.307 -12.163 1.00 95.81 79 ALA A O 1
ATOM 602 N N . CYS A 1 80 ? 10.189 -2.254 -11.519 1.00 95.38 80 CYS A N 1
ATOM 603 C CA . CYS A 1 80 ? 9.658 -2.049 -12.865 1.00 95.38 80 CYS A CA 1
ATOM 604 C C . CYS A 1 80 ? 10.583 -1.150 -13.690 1.00 95.38 80 CYS A C 1
ATOM 606 O O . CYS A 1 80 ? 10.999 -1.527 -14.787 1.00 95.38 80 CYS A O 1
ATOM 608 N N . SER A 1 81 ? 10.972 0.001 -13.136 1.00 93.44 81 SER A N 1
ATOM 609 C CA . SER A 1 81 ? 11.898 0.940 -13.779 1.00 93.44 81 SER A CA 1
ATOM 610 C C . SER A 1 81 ? 13.261 0.297 -14.060 1.00 93.44 81 SER A C 1
ATOM 612 O O . SER A 1 81 ? 13.807 0.422 -15.160 1.00 93.44 81 SER A O 1
ATOM 614 N N . SER A 1 82 ? 13.779 -0.484 -13.110 1.00 93.56 82 SER A N 1
ATOM 615 C CA . SER A 1 82 ? 15.044 -1.213 -13.250 1.00 93.56 82 SER A CA 1
ATOM 616 C C . SER A 1 82 ? 14.966 -2.285 -14.340 1.00 93.56 82 SER A C 1
ATOM 618 O O . SER A 1 82 ? 15.847 -2.366 -15.197 1.00 93.56 82 SER A O 1
ATOM 620 N N . ALA A 1 83 ? 13.895 -3.084 -14.360 1.00 92.81 83 ALA A N 1
ATOM 621 C CA . ALA A 1 83 ? 13.676 -4.114 -15.373 1.00 92.81 83 ALA A CA 1
ATOM 622 C C . ALA A 1 83 ? 13.516 -3.512 -16.778 1.00 92.81 83 ALA A C 1
ATOM 624 O O . ALA A 1 83 ? 14.117 -4.014 -17.732 1.00 92.81 83 ALA A O 1
ATOM 625 N N . ALA A 1 84 ? 12.767 -2.414 -16.902 1.00 91.69 84 ALA A N 1
ATOM 626 C CA . ALA A 1 84 ? 12.600 -1.690 -18.159 1.00 91.69 84 ALA A CA 1
ATOM 627 C C . ALA A 1 84 ? 13.923 -1.083 -18.649 1.00 91.69 84 ALA A C 1
ATOM 629 O O . ALA A 1 84 ? 14.260 -1.211 -19.825 1.00 91.69 84 ALA A O 1
ATOM 630 N N . THR A 1 85 ? 14.717 -0.505 -17.746 1.00 91.38 85 THR A N 1
ATOM 631 C CA . THR A 1 85 ? 16.048 0.044 -18.052 1.00 91.38 85 THR A CA 1
ATOM 632 C C . THR A 1 85 ? 17.001 -1.043 -18.555 1.00 91.38 85 THR A C 1
ATOM 634 O O . THR A 1 85 ? 17.686 -0.855 -19.564 1.00 91.38 85 THR A O 1
ATOM 637 N N . LEU A 1 86 ? 17.016 -2.210 -17.903 1.00 90.12 86 LEU A N 1
ATOM 638 C CA . LEU A 1 86 ? 17.822 -3.359 -18.329 1.00 90.12 86 LEU A CA 1
ATOM 639 C C . LEU A 1 86 ? 17.394 -3.886 -19.704 1.00 90.12 86 LEU A C 1
ATOM 641 O O . LEU A 1 86 ? 18.250 -4.210 -20.530 1.00 90.12 86 LEU A O 1
ATOM 645 N N . LEU A 1 87 ? 16.085 -3.957 -19.961 1.00 89.19 87 LEU A N 1
ATOM 646 C CA . LEU A 1 87 ? 15.552 -4.354 -21.263 1.00 89.19 87 LEU A CA 1
ATOM 647 C C . LEU A 1 87 ? 15.951 -3.345 -22.351 1.00 89.19 87 LEU A C 1
ATOM 649 O O . LEU A 1 87 ? 16.435 -3.745 -23.410 1.00 89.19 87 LEU A O 1
ATOM 653 N N . ALA A 1 88 ? 15.820 -2.047 -22.069 1.00 88.94 88 ALA A N 1
ATOM 654 C CA . ALA A 1 88 ? 16.167 -0.974 -22.993 1.00 88.94 88 ALA A CA 1
ATOM 655 C C . ALA A 1 88 ? 17.659 -0.975 -23.351 1.00 88.94 88 ALA A C 1
ATOM 657 O O . ALA A 1 88 ? 18.015 -0.904 -24.529 1.00 88.94 88 ALA A O 1
ATOM 658 N N . SER A 1 89 ? 18.528 -1.127 -22.345 1.00 88.00 89 SER A N 1
ATOM 659 C CA . SER A 1 89 ? 19.979 -1.205 -22.536 1.00 88.00 89 SER A CA 1
ATOM 660 C C . SER A 1 89 ? 20.372 -2.399 -23.417 1.00 88.00 89 SER A C 1
ATOM 662 O O . SER A 1 89 ? 21.196 -2.249 -24.319 1.00 88.00 89 SER A O 1
ATOM 664 N N . LYS A 1 90 ? 19.731 -3.564 -23.236 1.00 85.62 90 LYS A N 1
ATOM 665 C CA . LYS A 1 90 ? 19.998 -4.763 -24.050 1.00 85.62 90 LYS A CA 1
ATOM 666 C C . LYS A 1 90 ? 19.501 -4.666 -25.494 1.00 85.62 90 LYS A C 1
ATOM 668 O O . LYS A 1 90 ? 20.120 -5.263 -26.371 1.00 85.62 90 LYS A O 1
ATOM 673 N N . LEU A 1 91 ? 18.388 -3.974 -25.740 1.00 84.06 91 LEU A N 1
ATOM 674 C CA . LEU A 1 91 ? 17.765 -3.911 -27.068 1.00 84.06 91 LEU A CA 1
ATOM 675 C C . LEU A 1 91 ? 18.309 -2.778 -27.936 1.00 84.06 91 LEU A C 1
ATOM 677 O O . LEU A 1 91 ? 18.624 -2.996 -29.104 1.00 84.06 91 LEU A O 1
ATOM 681 N N . TRP A 1 92 ? 18.422 -1.579 -27.369 1.00 82.94 92 TRP A N 1
ATOM 682 C CA . TRP A 1 92 ? 18.713 -0.354 -28.120 1.00 82.94 92 TRP A CA 1
ATOM 683 C C . TRP A 1 92 ? 20.004 0.347 -27.669 1.00 82.94 92 TRP A C 1
ATOM 685 O O . TRP A 1 92 ? 20.379 1.380 -28.229 1.00 82.94 92 TRP A O 1
ATOM 695 N N . GLY A 1 93 ? 20.715 -0.215 -26.685 1.00 82.06 93 GLY A N 1
ATOM 696 C CA . GLY A 1 93 ? 21.946 0.353 -26.138 1.00 82.06 93 GLY A CA 1
ATOM 697 C C . GLY A 1 93 ? 21.715 1.598 -25.272 1.00 82.06 93 GLY A C 1
ATOM 698 O O . GLY A 1 93 ? 20.603 2.109 -25.138 1.00 82.06 93 GLY A O 1
ATOM 699 N N . ASN A 1 94 ? 22.791 2.130 -24.683 1.00 81.56 94 ASN A N 1
ATOM 700 C CA . ASN A 1 94 ? 22.698 3.204 -23.681 1.00 81.56 94 ASN A CA 1
ATOM 701 C C . ASN A 1 94 ? 22.064 4.512 -24.182 1.00 81.56 94 ASN A C 1
ATOM 703 O O . ASN A 1 94 ? 21.512 5.255 -23.379 1.00 81.56 94 ASN A O 1
ATOM 707 N N . ARG A 1 95 ? 22.102 4.805 -25.489 1.00 80.81 95 ARG A N 1
ATOM 708 C CA . ARG A 1 95 ? 21.504 6.037 -26.038 1.00 80.81 95 ARG A CA 1
ATOM 709 C C . ARG A 1 95 ? 19.977 6.054 -25.947 1.00 80.81 95 ARG A C 1
ATOM 711 O O . ARG A 1 95 ? 19.397 7.126 -25.825 1.00 80.81 95 ARG A O 1
ATOM 718 N N . ALA A 1 96 ? 19.337 4.888 -25.984 1.00 82.38 96 ALA A N 1
ATOM 719 C CA . ALA A 1 96 ? 17.885 4.776 -25.885 1.00 82.38 96 ALA A CA 1
ATOM 720 C C . ALA A 1 96 ? 17.382 4.701 -24.437 1.00 82.38 96 ALA A C 1
ATOM 722 O O . ALA A 1 96 ? 16.191 4.894 -24.199 1.00 82.38 96 ALA A O 1
ATOM 723 N N . VAL A 1 97 ? 18.273 4.457 -23.467 1.00 87.75 97 VAL A N 1
ATOM 724 C CA . VAL A 1 97 ? 17.906 4.296 -22.054 1.00 87.75 97 VAL A CA 1
ATOM 725 C C . VAL A 1 97 ? 17.211 5.545 -21.521 1.00 87.75 97 VAL A C 1
ATOM 727 O O . VAL A 1 97 ? 16.139 5.419 -20.948 1.00 87.75 97 VAL A O 1
ATOM 730 N N . THR A 1 98 ? 17.741 6.742 -21.791 1.00 88.25 98 THR A N 1
ATOM 731 C CA . THR A 1 98 ? 17.142 8.002 -21.322 1.00 88.25 98 THR A CA 1
ATOM 732 C C . THR A 1 98 ? 15.696 8.160 -21.792 1.00 88.25 98 THR A C 1
ATOM 734 O O . THR A 1 98 ? 14.813 8.433 -20.984 1.00 88.25 98 THR A O 1
ATOM 737 N N . ALA A 1 99 ? 15.432 7.937 -23.085 1.00 88.38 99 ALA A N 1
ATOM 738 C CA . ALA A 1 99 ? 14.078 8.004 -23.632 1.00 88.38 99 ALA A CA 1
ATOM 739 C C . ALA A 1 99 ? 13.166 6.924 -23.020 1.00 88.38 99 ALA A C 1
ATOM 741 O O . ALA A 1 99 ? 12.030 7.214 -22.647 1.00 88.38 99 ALA A O 1
ATOM 742 N N . CYS A 1 100 ? 13.678 5.702 -22.841 1.00 88.94 100 CYS A N 1
ATOM 743 C CA . CYS A 1 100 ? 12.948 4.618 -22.182 1.00 88.94 100 CYS A CA 1
ATOM 744 C C . CYS A 1 100 ? 12.608 4.923 -20.720 1.00 88.94 100 CYS A C 1
ATOM 746 O O . CYS A 1 100 ? 11.527 4.542 -20.274 1.00 88.94 100 CYS A O 1
ATOM 748 N N . THR A 1 101 ? 13.477 5.614 -19.980 1.00 90.88 101 THR A N 1
ATOM 749 C CA . THR A 1 101 ? 13.211 6.012 -18.592 1.00 90.88 101 THR A CA 1
ATOM 750 C C . THR A 1 101 ? 12.019 6.960 -18.518 1.00 90.88 101 THR A C 1
ATOM 752 O O . THR A 1 101 ? 11.120 6.728 -17.713 1.00 90.88 101 THR A O 1
ATOM 755 N N . PHE A 1 102 ? 11.953 7.970 -19.392 1.00 92.38 102 PHE A N 1
ATOM 756 C CA . PHE A 1 102 ? 10.804 8.883 -19.450 1.00 92.38 102 PHE A CA 1
ATOM 757 C C . PHE A 1 102 ? 9.505 8.153 -19.802 1.00 92.38 102 PHE A C 1
ATOM 759 O O . PHE A 1 102 ? 8.492 8.342 -19.131 1.00 92.38 102 PHE A O 1
ATOM 766 N N . VAL A 1 103 ? 9.541 7.278 -20.812 1.00 92.94 103 VAL A N 1
ATOM 767 C CA . VAL A 1 103 ? 8.369 6.482 -21.208 1.00 92.94 103 VAL A CA 1
ATOM 768 C C . VAL A 1 103 ? 7.925 5.564 -20.070 1.00 92.94 103 VAL A C 1
ATOM 770 O O . VAL A 1 103 ? 6.740 5.499 -19.762 1.00 92.94 103 VAL A O 1
ATOM 773 N N . THR A 1 104 ? 8.864 4.888 -19.408 1.00 93.19 104 THR A N 1
ATOM 774 C CA . THR A 1 104 ? 8.547 3.979 -18.301 1.00 93.19 104 THR A CA 1
ATOM 775 C C . THR A 1 104 ? 7.972 4.736 -17.113 1.00 93.19 104 THR A C 1
ATOM 777 O O . THR A 1 104 ? 6.974 4.296 -16.555 1.00 93.19 104 THR A O 1
ATOM 780 N N . ALA A 1 105 ? 8.545 5.888 -16.753 1.00 93.88 105 ALA A N 1
ATOM 781 C CA . ALA A 1 105 ? 8.020 6.729 -15.682 1.00 93.88 105 ALA A CA 1
ATOM 782 C C . ALA A 1 105 ? 6.580 7.172 -15.974 1.00 93.88 105 ALA A C 1
ATOM 784 O O . ALA A 1 105 ? 5.723 7.062 -15.102 1.00 93.88 105 ALA A O 1
ATOM 785 N N . PHE A 1 106 ? 6.291 7.591 -17.209 1.00 95.62 106 PHE A N 1
ATOM 786 C CA . PHE A 1 106 ? 4.934 7.945 -17.621 1.00 95.62 106 PHE A CA 1
ATOM 787 C C . PHE A 1 106 ? 3.972 6.750 -17.543 1.00 95.62 106 PHE A C 1
ATOM 789 O O . PHE A 1 106 ? 2.876 6.875 -17.001 1.00 95.62 106 PHE A O 1
ATOM 796 N N . VAL A 1 107 ? 4.382 5.577 -18.036 1.00 95.31 107 VAL A N 1
ATOM 797 C CA . VAL A 1 107 ? 3.562 4.355 -17.989 1.00 95.31 107 VAL A CA 1
ATOM 798 C C . VAL A 1 107 ? 3.283 3.928 -16.548 1.00 95.31 107 VAL A C 1
ATOM 800 O O . VAL A 1 107 ? 2.133 3.660 -16.214 1.00 95.31 107 VAL A O 1
ATOM 803 N N . VAL A 1 108 ? 4.300 3.898 -15.684 1.00 94.75 108 VAL A N 1
ATOM 804 C CA . VAL A 1 108 ? 4.144 3.575 -14.257 1.00 94.75 108 VAL A CA 1
ATOM 805 C C . VAL A 1 108 ? 3.213 4.586 -13.590 1.00 94.75 108 VAL A C 1
ATOM 807 O O . VAL A 1 108 ? 2.235 4.187 -12.966 1.00 94.75 108 VAL A O 1
ATOM 810 N N . PHE A 1 109 ? 3.440 5.885 -13.797 1.00 95.19 109 PHE A N 1
ATOM 811 C CA . PHE A 1 109 ? 2.599 6.932 -13.221 1.00 95.19 109 PHE A CA 1
ATOM 812 C C . PHE A 1 109 ? 1.132 6.799 -13.642 1.00 95.19 109 PHE A C 1
ATOM 814 O O . PHE A 1 109 ? 0.241 6.914 -12.812 1.00 95.19 109 PHE A O 1
ATOM 821 N N . VAL A 1 110 ? 0.845 6.526 -14.915 1.00 95.69 110 VAL A N 1
ATOM 822 C CA . VAL A 1 110 ? -0.543 6.422 -15.384 1.00 95.69 110 VAL A CA 1
ATOM 823 C C . VAL A 1 110 ? -1.192 5.115 -14.927 1.00 95.69 110 VAL A C 1
ATOM 825 O O . VAL A 1 110 ? -2.281 5.137 -14.352 1.00 95.69 110 VAL A O 1
ATOM 828 N N . PHE A 1 111 ? -0.541 3.977 -15.173 1.00 95.06 111 PHE A N 1
ATOM 829 C CA . PHE A 1 111 ? -1.161 2.656 -15.030 1.00 95.06 111 PHE A CA 1
ATOM 830 C C . PHE A 1 111 ? -0.992 2.023 -13.653 1.00 95.06 111 PHE A C 1
ATOM 832 O O . PHE A 1 111 ? -1.868 1.265 -13.245 1.00 95.06 111 PHE A O 1
ATOM 839 N N . ALA A 1 112 ? 0.105 2.301 -12.950 1.00 93.25 112 ALA A N 1
ATOM 840 C CA . ALA A 1 112 ? 0.356 1.761 -11.615 1.00 93.25 112 ALA A CA 1
ATOM 841 C C . ALA A 1 112 ? -0.010 2.745 -10.496 1.00 93.25 112 ALA A C 1
ATOM 843 O O . ALA A 1 112 ? -0.116 2.330 -9.349 1.00 93.25 112 ALA A O 1
ATOM 844 N N . GLU A 1 113 ? -0.276 4.016 -10.815 1.00 93.00 113 GLU A N 1
ATOM 845 C CA . GLU A 1 113 ? -0.543 5.030 -9.797 1.00 93.00 113 GLU A CA 1
ATOM 846 C C . GLU A 1 113 ? -1.825 5.834 -10.048 1.00 93.00 113 GLU A C 1
ATOM 848 O O . GLU A 1 113 ? -2.808 5.658 -9.333 1.00 93.00 113 GLU A O 1
ATOM 853 N N . MET A 1 114 ? -1.880 6.675 -11.078 1.00 95.12 114 MET A N 1
ATOM 854 C CA . MET A 1 114 ? -2.979 7.620 -11.296 1.00 95.12 114 MET A CA 1
ATOM 855 C C . MET A 1 114 ? -4.333 6.926 -11.517 1.00 95.12 114 MET A C 1
ATOM 857 O O . MET A 1 114 ? -5.307 7.240 -10.828 1.00 95.12 114 MET A O 1
ATOM 861 N N . ILE A 1 115 ? -4.410 5.983 -12.465 1.00 96.06 115 ILE A N 1
ATOM 862 C CA . ILE A 1 115 ? -5.659 5.273 -12.786 1.00 96.06 115 ILE A CA 1
ATOM 863 C C . ILE A 1 115 ? -6.120 4.400 -11.606 1.00 96.06 115 ILE A C 1
ATOM 865 O O . ILE A 1 115 ? -7.279 4.542 -11.202 1.00 96.06 115 ILE A O 1
ATOM 869 N N . PRO A 1 116 ? -5.265 3.543 -11.006 1.00 95.25 116 PRO A N 1
ATOM 870 C CA . PRO A 1 116 ? -5.671 2.717 -9.870 1.00 95.25 116 PRO A CA 1
ATOM 871 C C . PRO A 1 116 ? -6.152 3.537 -8.674 1.00 95.25 116 PRO A C 1
ATOM 873 O O . PRO A 1 116 ? -7.184 3.198 -8.099 1.00 95.25 116 PRO A O 1
ATOM 876 N N . LYS A 1 117 ? -5.470 4.641 -8.333 1.00 96.75 117 LYS A N 1
ATOM 877 C CA . LYS A 1 117 ? -5.882 5.525 -7.230 1.00 96.75 117 LYS A CA 1
ATOM 878 C C . LYS A 1 117 ? -7.233 6.182 -7.513 1.00 96.75 117 LYS A C 1
ATOM 880 O O . LYS A 1 117 ? -8.110 6.185 -6.651 1.00 96.75 117 LYS A O 1
ATOM 885 N N . SER A 1 118 ? -7.443 6.688 -8.730 1.00 96.50 118 SER A N 1
ATOM 886 C CA . SER A 1 118 ? -8.721 7.298 -9.119 1.00 96.50 118 SER A CA 1
ATOM 887 C C . SER A 1 118 ? -9.883 6.301 -9.039 1.00 96.50 118 SER A C 1
ATOM 889 O O . SER A 1 118 ? -10.927 6.621 -8.468 1.00 96.50 118 SER A O 1
ATOM 891 N N . TYR A 1 119 ? -9.683 5.078 -9.535 1.00 96.12 119 TYR A N 1
ATOM 892 C CA . TYR A 1 119 ? -10.678 4.009 -9.451 1.00 96.12 119 TYR A CA 1
ATOM 893 C C . TYR A 1 119 ? -10.941 3.577 -8.002 1.00 96.12 119 TYR A C 1
ATOM 895 O O . TYR A 1 119 ? -12.092 3.459 -7.582 1.00 96.12 119 TYR A O 1
ATOM 903 N N . ALA A 1 120 ? -9.880 3.400 -7.212 1.00 96.81 120 ALA A N 1
ATOM 904 C CA . ALA A 1 120 ? -9.980 3.008 -5.813 1.00 96.81 120 ALA A CA 1
ATOM 905 C C . ALA A 1 120 ? -10.737 4.025 -4.962 1.00 96.81 120 ALA A C 1
ATOM 907 O O . ALA A 1 120 ? -11.524 3.635 -4.106 1.00 96.81 120 ALA A O 1
ATOM 908 N N . LYS A 1 121 ? -10.552 5.319 -5.235 1.00 96.31 121 LYS A N 1
ATOM 909 C CA . LYS A 1 121 ? -11.296 6.383 -4.561 1.00 96.31 121 LYS A CA 1
ATOM 910 C C . LYS A 1 121 ? -12.795 6.319 -4.861 1.00 96.31 121 LYS A C 1
ATOM 912 O O . LYS A 1 121 ? -13.600 6.521 -3.963 1.00 96.31 121 LYS A O 1
ATOM 917 N N . ALA A 1 122 ? -13.171 6.028 -6.107 1.00 95.50 122 ALA A N 1
ATOM 918 C CA . ALA A 1 122 ? -14.574 5.935 -6.512 1.00 95.50 122 ALA A CA 1
ATOM 919 C C . ALA A 1 122 ? -15.272 4.659 -6.005 1.00 95.50 122 ALA A C 1
ATOM 921 O O . ALA A 1 122 ? -16.490 4.645 -5.852 1.00 95.50 122 ALA A O 1
ATOM 922 N N . CYS A 1 123 ? -14.518 3.584 -5.760 1.00 95.25 123 CYS A N 1
ATOM 923 C CA . CYS A 1 123 ? -15.049 2.275 -5.369 1.00 95.25 123 CYS A CA 1
ATOM 924 C C . CYS A 1 123 ? -14.510 1.783 -4.012 1.00 95.25 123 CYS A C 1
ATOM 926 O O . CYS A 1 123 ? -14.436 0.568 -3.793 1.00 95.25 123 CYS A O 1
ATOM 928 N N . SER A 1 124 ? -14.140 2.699 -3.108 1.00 95.75 124 SER A N 1
ATOM 929 C CA . SER A 1 124 ? -13.426 2.401 -1.854 1.00 95.75 124 SER A CA 1
ATOM 930 C C . SER A 1 124 ? -14.164 1.390 -0.976 1.00 95.75 124 SER A C 1
ATOM 932 O O . SER A 1 124 ? -13.567 0.397 -0.563 1.00 95.75 124 SER A O 1
ATOM 934 N N . GLU A 1 125 ? -15.475 1.568 -0.799 1.00 93.88 125 GLU A N 1
ATOM 935 C CA . GLU A 1 125 ? -16.340 0.695 0.012 1.00 93.88 125 GLU A CA 1
ATOM 936 C C . GLU A 1 125 ? -16.368 -0.757 -0.477 1.00 93.88 125 GLU A C 1
ATOM 938 O O . GLU A 1 125 ? -16.467 -1.683 0.317 1.00 93.88 125 GLU A O 1
ATOM 943 N N . THR A 1 126 ? -16.233 -0.986 -1.785 1.00 94.31 126 THR A N 1
ATOM 944 C CA . THR A 1 126 ? -16.222 -2.351 -2.338 1.00 94.31 126 THR A CA 1
ATOM 945 C C . THR A 1 126 ? -14.823 -2.947 -2.419 1.00 94.31 126 THR A C 1
ATOM 947 O O . THR A 1 126 ? -14.663 -4.166 -2.327 1.00 94.31 126 THR A O 1
ATOM 950 N N . LEU A 1 127 ? -13.802 -2.114 -2.634 1.00 95.94 127 LEU A N 1
ATOM 951 C CA . LEU A 1 127 ? -12.431 -2.570 -2.835 1.00 95.94 127 LEU A CA 1
ATOM 952 C C . LEU A 1 127 ? -11.726 -2.852 -1.516 1.00 95.94 127 LEU A C 1
ATOM 954 O O . LEU A 1 127 ? -11.113 -3.913 -1.409 1.00 95.94 127 LEU A O 1
ATOM 958 N N . ALA A 1 128 ? -11.849 -1.972 -0.520 1.00 96.06 128 ALA A N 1
ATOM 959 C CA . ALA A 1 128 ? -11.204 -2.125 0.784 1.00 96.06 128 ALA A CA 1
ATOM 960 C C . ALA A 1 128 ? -11.470 -3.507 1.427 1.00 96.06 128 ALA A C 1
ATOM 962 O O . ALA A 1 128 ? -10.499 -4.232 1.667 1.00 96.06 128 ALA A O 1
ATOM 963 N N . PRO A 1 129 ? -12.726 -3.975 1.594 1.00 96.12 129 PRO A N 1
ATOM 964 C CA . PRO A 1 129 ? -12.989 -5.307 2.148 1.00 96.12 129 PRO A CA 1
ATOM 965 C C . PRO A 1 129 ? -12.467 -6.446 1.264 1.00 96.12 129 PRO A C 1
ATOM 967 O O . PRO A 1 129 ? -11.993 -7.467 1.769 1.00 96.12 129 PRO A O 1
ATOM 970 N N . ARG A 1 130 ? -12.467 -6.287 -0.065 1.00 96.12 130 ARG A N 1
ATOM 971 C CA . ARG A 1 130 ? -11.928 -7.311 -0.979 1.00 96.12 130 ARG A CA 1
ATOM 972 C C . ARG A 1 130 ? -10.416 -7.477 -0.847 1.00 96.12 130 ARG A C 1
ATOM 974 O O . ARG A 1 130 ? -9.940 -8.609 -0.905 1.00 96.12 130 ARG A O 1
ATOM 981 N N . VAL A 1 131 ? -9.676 -6.380 -0.681 1.00 96.19 131 VAL A N 1
ATOM 982 C CA . VAL A 1 131 ? -8.205 -6.403 -0.592 1.00 96.19 131 VAL A CA 1
ATOM 983 C C . VAL A 1 131 ? -7.680 -6.541 0.841 1.00 96.19 131 VAL A C 1
ATOM 985 O O . VAL A 1 131 ? -6.493 -6.808 1.028 1.00 96.19 131 VAL A O 1
ATOM 988 N N . ALA A 1 132 ? -8.541 -6.422 1.856 1.00 95.69 132 ALA A N 1
ATOM 989 C CA . ALA A 1 132 ? -8.156 -6.495 3.266 1.00 95.69 132 ALA A CA 1
ATOM 990 C C . ALA A 1 132 ? -7.388 -7.778 3.611 1.00 95.69 132 ALA A C 1
ATOM 992 O O . ALA A 1 132 ? -6.314 -7.730 4.204 1.00 95.69 132 ALA A O 1
ATOM 993 N N . GLY A 1 133 ? -7.895 -8.939 3.184 1.00 95.06 133 GLY A N 1
ATOM 994 C CA . GLY A 1 133 ? -7.265 -10.224 3.496 1.00 95.06 133 GLY A CA 1
ATOM 995 C C . GLY A 1 133 ? -5.847 -10.362 2.930 1.00 95.06 133 GLY A C 1
ATOM 996 O O . GLY A 1 133 ? -4.945 -10.823 3.630 1.00 95.06 133 GLY A O 1
ATOM 997 N N . SER A 1 134 ? -5.632 -9.938 1.683 1.00 96.06 134 SER A N 1
ATOM 998 C CA . SER A 1 134 ? -4.305 -9.955 1.061 1.00 96.06 134 SER A CA 1
ATOM 999 C C . SER A 1 134 ? -3.376 -8.908 1.670 1.00 96.06 134 SER A C 1
ATOM 1001 O O . SER A 1 134 ? -2.188 -9.175 1.838 1.00 96.06 134 SER A O 1
ATOM 1003 N N . LEU A 1 135 ? -3.896 -7.742 2.059 1.00 95.62 135 LEU A N 1
ATOM 1004 C CA . LEU A 1 135 ? -3.097 -6.715 2.720 1.00 95.62 135 LEU A CA 1
ATOM 1005 C C . LEU A 1 135 ? -2.608 -7.161 4.104 1.00 95.62 135 LEU A C 1
ATOM 1007 O O . LEU A 1 135 ? -1.429 -6.987 4.399 1.00 95.62 135 LEU A O 1
ATOM 1011 N N . ILE A 1 136 ? -3.445 -7.830 4.902 1.00 95.19 136 ILE A N 1
ATOM 1012 C CA . ILE A 1 136 ? -3.037 -8.400 6.201 1.00 95.19 136 ILE A CA 1
ATOM 1013 C C . ILE A 1 136 ? -1.871 -9.385 6.032 1.00 95.19 136 ILE A C 1
ATOM 1015 O O . ILE A 1 136 ? -0.925 -9.382 6.823 1.00 95.19 136 ILE A O 1
ATOM 1019 N N . PHE A 1 137 ? -1.895 -10.206 4.977 1.00 95.19 137 PHE A N 1
ATOM 1020 C CA . PHE A 1 137 ? -0.777 -11.095 4.661 1.00 95.19 137 PHE A CA 1
ATOM 1021 C C . PHE A 1 137 ? 0.518 -10.312 4.395 1.00 95.19 137 PHE A C 1
ATOM 1023 O O . PHE A 1 137 ? 1.556 -10.640 4.974 1.00 95.19 137 PHE A O 1
ATOM 1030 N N . PHE A 1 138 ? 0.464 -9.253 3.579 1.00 93.62 138 PHE A N 1
ATOM 1031 C CA . PHE A 1 138 ? 1.631 -8.404 3.320 1.00 93.62 138 PHE A CA 1
ATOM 1032 C C . PHE A 1 138 ? 2.115 -7.672 4.572 1.00 93.62 138 PHE A C 1
ATOM 1034 O O . PHE A 1 138 ? 3.322 -7.609 4.789 1.00 93.62 138 PHE A O 1
ATOM 1041 N N . MET A 1 139 ? 1.206 -7.195 5.426 1.00 92.19 139 MET A N 1
ATOM 1042 C CA . MET A 1 139 ? 1.557 -6.569 6.704 1.00 92.19 139 MET A CA 1
ATOM 1043 C C . MET A 1 139 ? 2.342 -7.542 7.586 1.00 92.19 139 MET A C 1
ATOM 1045 O O . MET A 1 139 ? 3.386 -7.180 8.128 1.00 92.19 139 MET A O 1
ATOM 1049 N N . LYS A 1 140 ? 1.903 -8.804 7.679 1.00 91.56 140 LYS A N 1
ATOM 1050 C CA . LYS A 1 140 ? 2.607 -9.842 8.447 1.00 91.56 140 LYS A CA 1
ATOM 1051 C C . LYS A 1 140 ? 3.969 -10.185 7.841 1.00 91.56 140 LYS A C 1
ATOM 1053 O O . LYS A 1 140 ? 4.943 -10.348 8.571 1.00 91.56 140 LYS A O 1
ATOM 1058 N N . LEU A 1 141 ? 4.048 -10.270 6.513 1.00 90.62 141 LEU A N 1
ATOM 1059 C CA . LEU A 1 141 ? 5.289 -10.568 5.796 1.00 90.62 141 LEU A CA 1
ATOM 1060 C C . LEU A 1 141 ? 6.331 -9.449 5.947 1.00 90.62 141 LEU A C 1
ATOM 1062 O O . LEU A 1 141 ? 7.516 -9.732 6.102 1.00 90.62 141 LEU A O 1
ATOM 1066 N N . LEU A 1 142 ? 5.889 -8.189 5.913 1.00 86.25 142 LEU A N 1
ATOM 1067 C CA . LEU A 1 142 ? 6.745 -7.002 5.985 1.00 86.25 142 LEU A CA 1
ATOM 1068 C C . LEU A 1 142 ? 6.932 -6.464 7.409 1.00 86.25 142 LEU A C 1
ATOM 1070 O O . LEU A 1 142 ? 7.741 -5.564 7.604 1.00 86.25 142 LEU A O 1
ATOM 1074 N N . THR A 1 143 ? 6.294 -7.065 8.418 1.00 83.88 143 THR A N 1
ATOM 1075 C CA . THR A 1 143 ? 6.494 -6.737 9.840 1.00 83.88 143 THR A CA 1
ATOM 1076 C C . THR A 1 143 ? 7.972 -6.608 10.258 1.00 83.88 143 THR A C 1
ATOM 1078 O O . THR A 1 143 ? 8.288 -5.612 10.910 1.00 83.88 143 THR A O 1
ATOM 1081 N N . PRO A 1 144 ? 8.911 -7.515 9.896 1.00 80.75 144 PRO A N 1
ATOM 1082 C CA . PRO A 1 144 ? 10.317 -7.346 10.283 1.00 80.75 144 PRO A CA 1
ATOM 1083 C C . PRO A 1 144 ? 10.951 -6.077 9.696 1.00 80.75 144 PRO A C 1
ATOM 1085 O O . PRO A 1 144 ? 11.793 -5.453 10.338 1.00 80.75 144 PRO A O 1
ATOM 1088 N N . VAL A 1 145 ? 10.525 -5.668 8.499 1.00 79.19 145 VAL A N 1
ATOM 1089 C CA . VAL A 1 145 ? 10.979 -4.428 7.860 1.00 79.19 145 VAL A CA 1
ATOM 1090 C C . VAL A 1 145 ? 10.338 -3.225 8.547 1.00 79.19 145 VAL A C 1
ATOM 1092 O O . VAL A 1 145 ? 11.033 -2.259 8.847 1.00 79.19 145 VAL A O 1
ATOM 1095 N N . SER A 1 146 ? 9.048 -3.296 8.879 1.00 71.88 146 SER A N 1
ATOM 1096 C CA . SER A 1 146 ? 8.357 -2.228 9.606 1.00 71.88 146 SER A CA 1
ATOM 1097 C C . SER A 1 146 ? 9.002 -1.946 10.965 1.00 71.88 146 SER A C 1
ATOM 1099 O O . SER A 1 146 ? 9.192 -0.784 11.297 1.00 71.88 146 SER A O 1
ATOM 1101 N N . ILE A 1 147 ? 9.430 -2.975 11.710 1.00 76.50 147 ILE A N 1
ATOM 1102 C CA . ILE A 1 147 ? 10.150 -2.803 12.989 1.00 76.50 147 ILE A CA 1
ATOM 1103 C C . ILE A 1 147 ? 11.460 -2.027 12.790 1.00 76.50 147 ILE A C 1
ATOM 1105 O O . ILE A 1 147 ? 11.784 -1.149 13.590 1.00 76.50 147 ILE A O 1
ATOM 1109 N N . LEU A 1 148 ? 12.196 -2.309 11.709 1.00 78.00 148 LEU A N 1
ATOM 1110 C CA . LEU A 1 148 ? 13.420 -1.580 11.378 1.00 78.00 148 LEU A CA 1
ATOM 1111 C C . LEU A 1 148 ? 13.133 -0.091 11.123 1.00 78.00 148 LEU A C 1
ATOM 1113 O O . LEU A 1 148 ? 13.827 0.765 11.668 1.00 78.00 148 LEU A O 1
ATOM 1117 N N . PHE A 1 149 ? 12.094 0.221 10.344 1.00 73.69 149 PHE A N 1
ATOM 1118 C CA . PHE A 1 149 ? 11.698 1.606 10.065 1.00 73.69 149 PHE A CA 1
ATOM 1119 C C . PHE A 1 149 ? 11.151 2.326 11.304 1.00 73.69 149 PHE A C 1
ATOM 1121 O O . PHE A 1 149 ? 11.534 3.467 11.548 1.00 73.69 149 PHE A O 1
ATOM 1128 N N . SER A 1 150 ? 10.337 1.667 12.134 1.00 68.44 150 SER A N 1
ATOM 1129 C CA . SER A 1 150 ? 9.864 2.227 13.407 1.00 68.44 150 SER A CA 1
ATOM 1130 C C . SER A 1 150 ? 11.019 2.536 14.363 1.00 68.44 150 SER A C 1
ATOM 1132 O O . SER A 1 150 ? 10.973 3.554 15.053 1.00 68.44 150 SER A O 1
ATOM 1134 N N . GLY A 1 151 ? 12.072 1.710 14.369 1.00 74.38 151 GLY A N 1
ATOM 1135 C CA . GLY A 1 151 ? 13.298 1.969 15.126 1.00 74.38 151 GLY A CA 1
ATOM 1136 C C . GLY A 1 151 ? 14.054 3.208 14.636 1.00 74.38 151 GLY A C 1
ATOM 1137 O O . GLY A 1 151 ? 14.538 3.991 15.453 1.00 74.38 151 GLY A O 1
ATOM 1138 N N . ILE A 1 152 ? 14.103 3.429 13.318 1.00 76.25 152 ILE A N 1
ATOM 1139 C CA . ILE A 1 152 ? 14.680 4.649 12.732 1.00 76.25 152 ILE A CA 1
ATOM 1140 C C . ILE A 1 152 ? 13.837 5.870 13.109 1.00 76.25 152 ILE A C 1
ATOM 1142 O O . ILE A 1 152 ? 14.402 6.856 13.576 1.00 76.25 152 ILE A O 1
ATOM 1146 N N . SER A 1 153 ? 12.507 5.800 12.980 1.00 68.56 153 SER A N 1
ATOM 1147 C CA . SER A 1 153 ? 11.620 6.891 13.403 1.00 68.56 153 SER A CA 1
ATOM 1148 C C . SER A 1 153 ? 11.812 7.224 14.881 1.00 68.56 153 SER A C 1
ATOM 1150 O O . SER A 1 153 ? 12.044 8.382 15.196 1.00 68.56 153 SER A O 1
ATOM 1152 N N . HIS A 1 154 ? 11.839 6.232 15.779 1.00 71.88 154 HIS A N 1
ATOM 1153 C CA . HIS A 1 154 ? 12.104 6.456 17.207 1.00 71.88 154 HIS A CA 1
ATOM 1154 C C . HIS A 1 154 ? 13.463 7.114 17.470 1.00 71.88 154 HIS A C 1
ATOM 1156 O O . HIS A 1 154 ? 13.570 7.997 18.319 1.00 71.88 154 HIS A O 1
ATOM 1162 N N . ALA A 1 155 ? 14.509 6.709 16.744 1.00 75.94 155 ALA A N 1
ATOM 1163 C CA . ALA A 1 155 ? 15.826 7.325 16.864 1.00 75.94 155 ALA A CA 1
ATOM 1164 C C . ALA A 1 155 ? 15.815 8.797 16.415 1.00 75.94 155 ALA A C 1
ATOM 1166 O O . ALA A 1 155 ? 16.435 9.638 17.065 1.00 75.94 155 ALA A O 1
ATOM 1167 N N . VAL A 1 156 ? 15.077 9.115 15.346 1.00 77.81 156 VAL A N 1
ATOM 1168 C CA . VAL A 1 156 ? 14.903 10.489 14.854 1.00 77.81 156 VAL A CA 1
ATOM 1169 C C . VAL A 1 156 ? 14.082 11.322 15.837 1.00 77.81 156 VAL A C 1
ATOM 1171 O O . VAL A 1 156 ? 14.522 12.407 16.208 1.00 77.81 156 VAL A O 1
ATOM 1174 N N . THR A 1 157 ? 12.949 10.814 16.325 1.00 71.12 157 THR A N 1
ATOM 1175 C CA . THR A 1 157 ? 12.098 11.506 17.308 1.00 71.12 157 THR A CA 1
ATOM 1176 C C . THR A 1 157 ? 12.874 11.808 18.592 1.00 71.12 157 THR A C 1
ATOM 1178 O O . THR A 1 157 ? 12.840 12.935 19.088 1.00 71.12 157 THR A O 1
ATOM 1181 N N . LYS A 1 158 ? 13.691 10.851 19.054 1.00 75.00 158 LYS A N 1
ATOM 1182 C CA . LYS A 1 158 ? 14.600 11.026 20.195 1.00 75.00 158 LYS A CA 1
ATOM 1183 C C . LYS A 1 158 ? 15.693 12.073 19.947 1.00 75.00 158 LYS A C 1
ATOM 1185 O O . LYS A 1 158 ? 16.103 12.747 20.885 1.00 75.00 158 LYS A O 1
ATOM 1190 N N . MET A 1 159 ? 16.177 12.226 18.711 1.00 75.31 159 MET A N 1
ATOM 1191 C CA . MET A 1 159 ? 17.139 13.282 18.353 1.00 75.31 159 MET A CA 1
ATOM 1192 C C . MET A 1 159 ? 16.491 14.663 18.212 1.00 75.31 159 MET A C 1
ATOM 1194 O O . MET A 1 159 ? 17.160 15.665 18.447 1.00 75.31 159 MET A O 1
ATOM 1198 N N . VAL A 1 160 ? 15.215 14.723 17.827 1.00 77.19 160 VAL A N 1
ATOM 1199 C CA . VAL A 1 160 ? 14.454 15.973 17.669 1.00 77.19 160 VAL A CA 1
ATOM 1200 C C . VAL A 1 160 ? 13.929 16.500 19.014 1.00 77.19 160 VAL A C 1
ATOM 1202 O O . VAL A 1 160 ? 13.527 17.656 19.099 1.00 77.19 160 VAL A O 1
ATOM 1205 N N . GLY A 1 161 ? 14.008 15.708 20.088 1.00 54.56 161 GLY A N 1
ATOM 1206 C CA . GLY A 1 161 ? 13.623 16.142 21.434 1.00 54.56 161 GLY A CA 1
ATOM 1207 C C . GLY A 1 161 ? 12.112 16.196 21.648 1.00 54.56 161 GLY A C 1
ATOM 1208 O O . GLY A 1 161 ? 11.655 16.845 22.582 1.00 54.56 161 GLY A O 1
ATOM 1209 N N . SER A 1 162 ? 11.335 15.519 20.797 1.00 54.75 162 SER A N 1
ATOM 1210 C CA . SER A 1 162 ? 9.963 15.176 21.155 1.00 54.75 162 SER A CA 1
ATOM 1211 C C . SER A 1 162 ? 10.077 13.988 22.095 1.00 54.75 162 SER A C 1
ATOM 1213 O O . SER A 1 162 ? 10.324 12.865 21.648 1.00 54.75 162 SER A O 1
ATOM 1215 N N . ASP A 1 163 ? 9.980 14.239 23.396 1.00 46.03 163 ASP A N 1
ATOM 1216 C CA . ASP A 1 163 ? 9.682 13.178 24.345 1.00 46.03 163 ASP A CA 1
ATOM 1217 C C . ASP A 1 163 ? 8.399 12.514 23.843 1.00 46.03 163 ASP A C 1
ATOM 1219 O O . ASP A 1 163 ? 7.329 13.114 23.826 1.00 46.03 163 ASP A O 1
ATOM 1223 N N . GLY A 1 164 ? 8.549 11.314 23.283 1.00 48.34 164 GLY A N 1
ATOM 1224 C CA . GLY A 1 164 ? 7.449 10.467 22.853 1.00 48.34 164 GLY A CA 1
ATOM 1225 C C . GLY A 1 164 ? 6.750 9.925 24.085 1.00 48.34 164 GLY A C 1
ATOM 1226 O O . GLY A 1 164 ? 6.857 8.738 24.386 1.00 48.34 164 GLY A O 1
ATOM 1227 N N . THR A 1 165 ? 6.086 10.803 24.826 1.00 44.59 165 THR A N 1
ATOM 1228 C CA . THR A 1 165 ? 4.973 10.376 25.639 1.00 44.59 165 THR A CA 1
ATOM 1229 C C . THR A 1 165 ? 3.851 10.073 24.655 1.00 44.59 165 THR A C 1
ATOM 1231 O O . THR A 1 165 ? 3.220 10.963 24.092 1.00 44.59 165 THR A O 1
ATOM 1234 N N . ASP A 1 166 ? 3.582 8.783 24.466 1.00 47.16 166 ASP A N 1
ATOM 1235 C CA . ASP A 1 166 ? 2.204 8.301 24.370 1.00 47.16 166 ASP A CA 1
ATOM 1236 C C . ASP A 1 166 ? 1.467 8.720 25.664 1.00 47.16 166 ASP A C 1
ATOM 1238 O O . ASP A 1 166 ? 1.052 7.889 26.468 1.00 47.16 166 ASP A O 1
ATOM 1242 N N . GLU A 1 167 ? 1.391 10.019 25.952 1.00 43.78 167 GLU A N 1
ATOM 1243 C CA . GLU A 1 167 ? 0.372 10.534 26.840 1.00 43.78 167 GLU A CA 1
ATOM 1244 C C . GLU A 1 167 ? -0.876 10.520 25.970 1.00 43.78 167 GLU A C 1
ATOM 1246 O O . GLU A 1 167 ? -0.919 11.255 24.975 1.00 43.78 167 GLU A O 1
ATOM 1251 N N . PRO A 1 168 ? -1.864 9.654 26.266 1.00 45.75 168 PRO A N 1
ATOM 1252 C CA . PRO A 1 168 ? -3.152 9.789 25.628 1.00 45.75 168 PRO A CA 1
ATOM 1253 C C . PRO A 1 168 ? -3.601 11.195 26.000 1.00 45.75 168 PRO A C 1
ATOM 1255 O O . PRO A 1 168 ? -3.890 11.487 27.161 1.00 45.75 168 PRO A O 1
ATOM 1258 N N . THR A 1 169 ? -3.539 12.102 25.032 1.00 46.81 169 THR A N 1
ATOM 1259 C CA . THR A 1 169 ? -4.036 13.456 25.210 1.00 46.81 169 THR A CA 1
ATOM 1260 C C . THR A 1 169 ? -5.541 13.324 25.087 1.00 46.81 169 THR A C 1
ATOM 1262 O O . THR A 1 169 ? -6.105 13.669 24.058 1.00 46.81 169 THR A O 1
ATOM 1265 N N . VAL A 1 170 ? -6.158 12.712 26.101 1.00 55.19 170 VAL A N 1
ATOM 1266 C CA . VAL A 1 170 ? -7.606 12.645 26.226 1.00 55.19 170 VAL A CA 1
ATOM 1267 C C . VAL A 1 170 ? -8.030 14.091 26.373 1.00 55.19 170 VAL A C 1
ATOM 1269 O O . VAL A 1 170 ? -7.704 14.753 27.365 1.00 55.19 170 VAL A O 1
ATOM 1272 N N . THR A 1 171 ? -8.649 14.619 25.328 1.00 62.97 171 THR A N 1
ATOM 1273 C CA . THR A 1 171 ? -9.228 15.954 25.395 1.00 62.97 171 THR A CA 1
ATOM 1274 C C . THR A 1 171 ? -10.369 15.927 26.410 1.00 62.97 171 THR A C 1
ATOM 1276 O O . THR A 1 171 ? -10.928 14.877 26.716 1.00 62.97 171 THR A O 1
ATOM 1279 N N . GLU A 1 172 ? -10.723 17.080 26.974 1.00 57.44 172 GLU A N 1
ATOM 1280 C CA . GLU A 1 172 ? -11.827 17.164 27.943 1.00 57.44 172 GLU A CA 1
ATOM 1281 C C . GLU A 1 172 ? -13.140 16.600 27.358 1.00 57.44 172 GLU A C 1
ATOM 1283 O O . GLU A 1 172 ? -13.922 15.974 28.065 1.00 57.44 172 GLU A O 1
ATOM 1288 N N . GLU A 1 173 ? -13.314 16.741 26.040 1.00 55.38 173 GLU A N 1
ATOM 1289 C CA . GLU A 1 173 ? -14.417 16.191 25.246 1.00 55.38 173 GLU A CA 1
ATOM 1290 C C . GLU A 1 173 ? -14.348 14.656 25.133 1.00 55.38 173 GLU A C 1
ATOM 1292 O O . GLU A 1 173 ? -15.345 13.986 25.380 1.00 55.38 173 GLU A O 1
ATOM 1297 N N . GLU A 1 174 ? -13.173 14.075 24.860 1.00 58.81 174 GLU A N 1
ATOM 1298 C CA . GLU A 1 174 ? -12.997 12.613 24.840 1.00 58.81 174 GLU A CA 1
ATOM 1299 C C . GLU A 1 174 ? -13.168 11.988 26.234 1.00 58.81 174 GLU A C 1
ATOM 1301 O O . GLU A 1 174 ? -13.663 10.868 26.349 1.00 58.81 174 GLU A O 1
ATOM 1306 N N . LEU A 1 175 ? -12.799 12.697 27.309 1.00 64.69 175 LEU A N 1
ATOM 1307 C CA . LEU A 1 175 ? -13.042 12.234 28.680 1.00 64.69 175 LEU A CA 1
ATOM 1308 C C . LEU A 1 175 ? -14.542 12.214 28.996 1.00 64.69 175 LEU A C 1
ATOM 1310 O O . LEU A 1 175 ? -15.010 11.292 29.664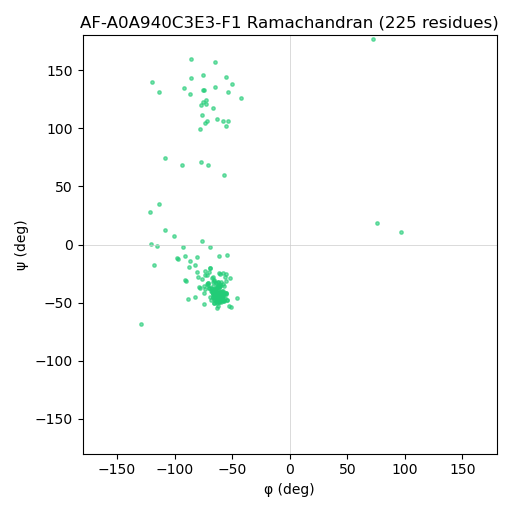 1.00 64.69 175 LEU A O 1
ATOM 1314 N N . PHE A 1 176 ? -15.280 13.211 28.504 1.00 60.12 176 PHE A N 1
ATOM 1315 C CA . PHE A 1 176 ? -16.731 13.287 28.643 1.00 60.12 176 PHE A CA 1
ATOM 1316 C C . PHE A 1 176 ? -17.409 12.113 27.929 1.00 60.12 176 PHE A C 1
ATOM 1318 O O . PHE A 1 176 ? -18.195 11.396 28.546 1.00 60.12 176 PHE A O 1
ATOM 1325 N N . ASP A 1 177 ? -17.009 11.845 26.683 1.00 59.62 177 ASP A N 1
ATOM 1326 C CA . ASP A 1 177 ? -17.526 10.726 25.895 1.00 59.62 177 ASP A CA 1
ATOM 1327 C C . ASP A 1 177 ? -17.191 9.368 26.532 1.00 59.62 177 ASP A C 1
ATOM 1329 O O . ASP A 1 177 ? -18.017 8.458 26.513 1.00 59.62 177 ASP A O 1
ATOM 1333 N N . ILE A 1 178 ? -16.003 9.203 27.124 1.00 67.69 178 ILE A N 1
ATOM 1334 C CA . ILE A 1 178 ? -15.641 7.965 27.831 1.00 67.69 178 ILE A CA 1
ATOM 1335 C C . ILE A 1 178 ? -16.513 7.777 29.078 1.00 67.69 178 ILE A C 1
ATOM 1337 O O . ILE A 1 178 ? -16.976 6.668 29.313 1.00 67.69 178 ILE A O 1
ATOM 1341 N N . ILE A 1 179 ? -16.759 8.828 29.865 1.00 66.12 179 ILE A N 1
ATOM 1342 C CA . ILE A 1 179 ? -17.601 8.743 31.072 1.00 66.12 179 ILE A CA 1
ATOM 1343 C C . ILE A 1 179 ? -19.063 8.456 30.707 1.00 66.12 179 ILE A C 1
ATOM 1345 O O . ILE A 1 179 ? -19.701 7.641 31.368 1.00 66.12 179 ILE A O 1
ATOM 1349 N N . GLU A 1 180 ? -19.583 9.088 29.654 1.00 57.88 180 GLU A N 1
ATOM 1350 C CA . GLU A 1 180 ? -20.972 8.920 29.208 1.00 57.88 180 GLU A CA 1
ATOM 1351 C C . GLU A 1 180 ? -21.223 7.549 28.552 1.00 57.88 180 GLU A C 1
ATOM 1353 O O . GLU A 1 180 ? -22.341 7.041 28.606 1.00 57.88 180 GLU A O 1
ATOM 1358 N N . ASN A 1 181 ? -20.187 6.924 27.971 1.00 55.25 181 ASN A N 1
ATOM 1359 C CA . ASN A 1 181 ? -20.284 5.643 27.259 1.00 55.25 181 ASN A CA 1
ATOM 1360 C C . ASN A 1 181 ? -19.649 4.445 28.000 1.00 55.25 181 ASN A C 1
ATOM 1362 O O . ASN A 1 181 ? -19.459 3.391 27.386 1.00 55.25 181 ASN A O 1
ATOM 1366 N N . ILE A 1 182 ? -19.302 4.562 29.289 1.00 61.22 182 ILE A N 1
ATOM 1367 C CA . ILE A 1 182 ? -18.953 3.385 30.103 1.00 61.22 182 ILE A CA 1
ATOM 1368 C C . ILE A 1 182 ? -20.220 2.533 30.275 1.00 61.22 182 ILE A C 1
ATOM 1370 O O . ILE A 1 182 ? -21.211 2.987 30.843 1.00 61.22 182 ILE A O 1
ATOM 1374 N N . ASP A 1 183 ? -20.181 1.301 29.757 1.00 48.50 183 ASP A N 1
ATOM 1375 C CA . ASP A 1 183 ? -21.245 0.302 29.908 1.00 48.50 183 ASP A CA 1
ATOM 1376 C C . ASP A 1 183 ? -21.658 0.155 31.386 1.00 48.50 183 ASP A C 1
ATOM 1378 O O . ASP A 1 183 ? -20.807 0.056 32.275 1.00 48.50 183 ASP A O 1
ATOM 1382 N N . GLU A 1 184 ? -22.969 0.045 31.640 1.00 52.16 184 GLU A N 1
ATOM 1383 C CA . GLU A 1 184 ? -23.583 -0.136 32.973 1.00 52.16 184 GLU A CA 1
ATOM 1384 C C . GLU A 1 184 ? -23.036 -1.351 33.770 1.00 52.16 184 GLU A C 1
ATOM 1386 O O . GLU A 1 184 ? -23.358 -1.527 34.953 1.00 52.16 184 GLU A O 1
ATOM 1391 N N . GLU A 1 185 ? -22.221 -2.211 33.148 1.00 47.50 185 GLU A N 1
ATOM 1392 C CA . GLU A 1 185 ? -21.630 -3.402 33.763 1.00 47.50 185 GLU A CA 1
ATOM 1393 C C . GLU A 1 185 ? -20.399 -3.117 34.647 1.00 47.50 185 GLU A C 1
ATOM 1395 O O . GLU A 1 185 ? -20.209 -3.837 35.631 1.00 47.50 185 GLU A O 1
ATOM 1400 N N . ASP A 1 186 ? -19.623 -2.052 34.400 1.00 50.75 186 ASP A N 1
ATOM 1401 C CA . ASP A 1 186 ? -18.457 -1.671 35.222 1.00 50.75 186 ASP A CA 1
ATOM 1402 C C . ASP A 1 186 ? -18.759 -0.402 36.039 1.00 50.75 186 ASP A C 1
ATOM 1404 O O . ASP A 1 186 ? -18.319 0.710 35.750 1.00 50.75 186 ASP A O 1
ATOM 1408 N N . LYS A 1 187 ? -19.565 -0.583 37.091 1.00 46.47 187 LYS A N 1
ATOM 1409 C CA . LYS A 1 187 ? -20.110 0.483 37.948 1.00 46.47 187 LYS A CA 1
ATOM 1410 C C . LYS A 1 187 ? -19.040 1.400 38.554 1.00 46.47 187 LYS A C 1
ATOM 1412 O O . LYS A 1 187 ? -18.474 1.097 39.608 1.00 46.47 187 LYS A O 1
ATOM 1417 N N . ILE A 1 188 ? -18.877 2.584 37.973 1.00 56.75 188 ILE A N 1
ATOM 1418 C CA . ILE A 1 188 ? -18.642 3.791 38.767 1.00 56.75 188 ILE A CA 1
A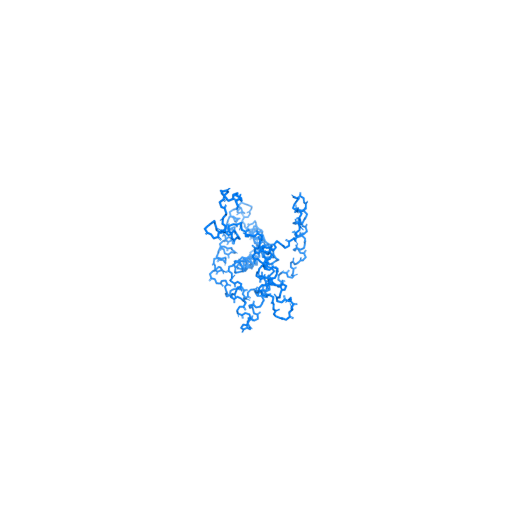TOM 1419 C C . ILE A 1 188 ? -19.991 4.166 39.394 1.00 56.75 188 ILE A C 1
ATOM 1421 O O . ILE A 1 188 ? -21.025 4.104 38.737 1.00 56.75 188 ILE A O 1
ATOM 1425 N N . ASP A 1 189 ? -19.982 4.461 40.694 1.00 65.56 189 ASP A N 1
ATOM 1426 C CA . ASP A 1 189 ? -21.160 4.916 41.436 1.00 65.56 189 ASP A CA 1
ATOM 1427 C C . ASP A 1 189 ? -21.772 6.136 40.728 1.00 65.56 189 ASP A C 1
ATOM 1429 O O . ASP A 1 189 ? -21.036 7.055 40.367 1.00 65.56 189 ASP A O 1
ATOM 1433 N N . GLU A 1 190 ? -23.083 6.146 40.494 1.00 64.81 190 GLU A N 1
ATOM 1434 C CA . GLU A 1 190 ? -23.778 7.207 39.742 1.00 64.81 190 GLU A CA 1
ATOM 1435 C C . GLU A 1 190 ? -23.529 8.582 40.397 1.00 64.81 190 GLU A C 1
ATOM 1437 O O . GLU A 1 190 ? -23.237 9.571 39.721 1.00 64.81 190 GLU A O 1
ATOM 1442 N N . ASP A 1 191 ? -23.455 8.592 41.732 1.00 66.25 191 ASP A N 1
ATOM 1443 C CA . ASP A 1 191 ? -23.074 9.747 42.547 1.00 66.25 191 ASP A CA 1
ATOM 1444 C C . ASP A 1 191 ? -21.626 10.211 42.277 1.00 66.25 191 ASP A C 1
ATOM 1446 O O . ASP A 1 191 ? -21.319 11.406 42.290 1.00 66.25 191 ASP A O 1
ATOM 1450 N N . ALA A 1 192 ? -20.700 9.282 42.023 1.00 65.88 192 ALA A N 1
ATOM 1451 C CA . ALA A 1 192 ? -19.310 9.604 41.705 1.00 65.88 192 ALA A CA 1
ATOM 1452 C C . ALA A 1 192 ? -19.163 10.154 40.279 1.00 65.88 192 ALA A C 1
ATOM 1454 O O . ALA A 1 192 ? -18.354 11.061 40.066 1.00 65.88 192 ALA A O 1
ATOM 1455 N N . ALA A 1 193 ? -19.953 9.656 39.324 1.00 65.31 193 ALA A N 1
ATOM 1456 C CA . ALA A 1 193 ? -19.998 10.190 37.965 1.00 65.31 193 ALA A CA 1
ATOM 1457 C C . ALA A 1 193 ? -20.520 11.638 37.954 1.00 65.31 193 ALA A C 1
ATOM 1459 O O . ALA A 1 193 ? -19.877 12.519 37.376 1.00 65.31 193 ALA A O 1
ATOM 1460 N N . GLU A 1 194 ? -21.602 11.915 38.689 1.00 75.06 194 GLU A N 1
ATOM 1461 C CA . GLU A 1 194 ? -22.167 13.265 38.820 1.00 75.06 194 GLU A CA 1
ATOM 1462 C C . GLU A 1 194 ? -21.176 14.244 39.479 1.00 75.06 194 GLU A C 1
ATOM 1464 O O . GLU A 1 194 ? -21.046 15.403 39.061 1.00 75.06 194 GLU A O 1
ATOM 1469 N N . LEU A 1 195 ? -20.411 13.782 40.475 1.00 79.81 195 LEU A N 1
ATOM 1470 C CA . LEU A 1 195 ? -19.363 14.580 41.119 1.00 79.81 195 LEU A CA 1
ATOM 1471 C C . LEU A 1 195 ? -18.200 14.903 40.172 1.00 79.81 195 LEU A C 1
ATOM 1473 O O . LEU A 1 195 ? -17.717 16.039 40.171 1.00 79.81 195 LEU A O 1
ATOM 1477 N N . VAL A 1 196 ? -17.751 13.936 39.366 1.00 74.38 196 VAL A N 1
ATOM 1478 C CA . VAL A 1 196 ? -16.672 14.141 38.384 1.00 74.38 196 VAL A CA 1
ATOM 1479 C C . VAL A 1 196 ? -17.123 15.100 37.284 1.00 74.38 196 VAL A C 1
ATOM 1481 O O . VAL A 1 196 ? -16.406 16.054 36.975 1.00 74.38 196 VAL A O 1
ATOM 1484 N N . GLN A 1 197 ? -18.336 14.919 36.763 1.00 73.94 197 GLN A N 1
ATOM 1485 C CA . GLN A 1 197 ? -18.935 15.816 35.777 1.00 73.94 197 GLN A CA 1
ATOM 1486 C C . GLN A 1 197 ? -19.064 17.246 36.323 1.00 73.94 197 GLN A C 1
ATOM 1488 O O . GLN A 1 197 ? -18.644 18.208 35.677 1.00 73.94 197 GLN A O 1
ATOM 1493 N N . SER A 1 198 ? -19.552 17.395 37.556 1.00 78.00 198 SER A N 1
ATOM 1494 C CA . SER A 1 198 ? -19.677 18.696 38.226 1.00 78.00 198 SER A CA 1
ATOM 1495 C C . SER A 1 198 ? -18.324 19.382 38.452 1.00 78.00 198 SER A C 1
ATOM 1497 O O . SER A 1 198 ? -18.229 20.609 38.349 1.00 78.00 198 SER A O 1
ATOM 1499 N N . ALA A 1 199 ? -17.274 18.613 38.757 1.00 80.62 199 ALA A N 1
ATOM 1500 C CA . ALA A 1 199 ? -15.917 19.127 38.941 1.00 80.62 199 ALA A CA 1
ATOM 1501 C C . ALA A 1 199 ? -15.282 19.599 37.620 1.00 80.62 199 ALA A C 1
ATOM 1503 O O . ALA A 1 199 ? -14.606 20.631 37.604 1.00 80.62 199 ALA A O 1
ATOM 1504 N N . LEU A 1 200 ? -15.536 18.895 36.514 1.00 75.62 200 LEU A N 1
ATOM 1505 C CA . LEU A 1 200 ? -15.115 19.311 35.172 1.00 75.62 200 LEU A CA 1
ATOM 1506 C C . LEU A 1 200 ? -15.845 20.591 34.748 1.00 75.62 200 LEU A C 1
ATOM 1508 O O . LEU A 1 200 ? -15.206 21.601 34.452 1.00 75.62 200 LEU A O 1
ATOM 1512 N N . GLU A 1 201 ? -17.177 20.622 34.864 1.00 76.69 201 GLU A N 1
ATOM 1513 C CA . GLU A 1 201 ? -17.971 21.821 34.564 1.00 76.69 201 GLU A CA 1
ATOM 1514 C C . GLU A 1 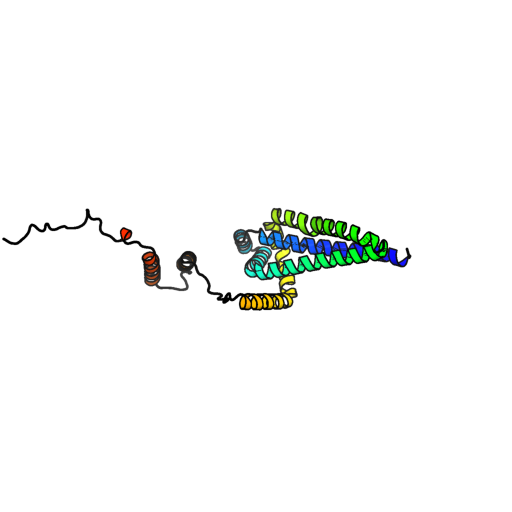201 ? -17.560 23.043 35.398 1.00 76.69 201 GLU A C 1
ATOM 1516 O O . GLU A 1 201 ? -17.635 24.181 34.925 1.00 76.69 201 GLU A O 1
ATOM 1521 N N . PHE A 1 202 ? -17.142 22.838 36.651 1.00 80.38 202 PHE A N 1
ATOM 1522 C CA . PHE A 1 202 ? -16.672 23.918 37.516 1.00 80.38 202 PHE A CA 1
ATOM 1523 C C . PHE A 1 202 ? -15.443 24.631 36.937 1.00 80.38 202 PHE A C 1
ATOM 1525 O O . PHE A 1 202 ? -15.349 25.853 37.053 1.00 80.38 202 PHE A O 1
ATOM 1532 N N . THR A 1 203 ? -14.543 23.902 36.270 1.00 72.81 203 THR A N 1
ATOM 1533 C CA . THR A 1 203 ? -13.320 24.464 35.669 1.00 72.81 203 THR A CA 1
ATOM 1534 C C . THR A 1 203 ? -13.640 25.485 34.574 1.00 72.81 203 THR A C 1
ATOM 1536 O O . THR A 1 203 ? -12.930 26.480 34.421 1.00 72.81 203 THR A O 1
ATOM 1539 N N . VAL A 1 204 ? -14.753 25.291 33.863 1.00 74.94 204 VAL A N 1
ATOM 1540 C CA . VAL A 1 204 ? -15.200 26.156 32.759 1.00 74.94 204 VAL A CA 1
ATOM 1541 C C . VAL A 1 204 ? -16.243 27.200 33.194 1.00 74.94 204 VAL A C 1
ATOM 1543 O O . VAL A 1 204 ? -16.522 28.153 32.457 1.00 74.94 204 VAL A O 1
ATOM 1546 N N . LYS A 1 205 ? -16.816 27.078 34.402 1.00 79.12 205 LYS A N 1
ATOM 1547 C CA . LYS A 1 205 ? -17.797 28.035 34.941 1.00 79.12 205 LYS A CA 1
ATOM 1548 C C . LYS A 1 205 ? -17.124 29.351 35.333 1.00 79.12 205 LYS A C 1
ATOM 1550 O O . LYS A 1 205 ? -16.273 29.430 36.213 1.00 79.12 205 LYS A O 1
ATOM 1555 N N . THR A 1 206 ? -17.573 30.441 34.716 1.00 81.00 206 THR A N 1
ATOM 1556 C CA . THR A 1 206 ? -17.160 31.801 35.097 1.00 81.00 206 THR A CA 1
ATOM 1557 C C . THR A 1 206 ? -18.025 32.347 36.237 1.00 81.00 206 THR A C 1
ATOM 1559 O O . THR A 1 206 ? -19.159 31.913 36.436 1.00 81.00 206 THR A O 1
ATOM 1562 N N . VAL A 1 207 ? -17.529 33.360 36.965 1.00 80.12 207 VAL A N 1
ATOM 1563 C CA . VAL A 1 207 ? -18.239 34.005 38.098 1.00 80.12 207 VAL A CA 1
ATOM 1564 C C . VAL A 1 207 ? -19.663 34.444 37.727 1.00 80.12 207 VAL A C 1
ATOM 1566 O O . VAL A 1 207 ? -20.560 34.431 38.567 1.00 80.12 207 VAL A O 1
ATOM 1569 N N . ASN A 1 208 ? -19.895 34.772 36.454 1.00 79.19 208 ASN A N 1
ATOM 1570 C CA . ASN A 1 208 ? -21.204 35.159 35.935 1.00 79.19 208 ASN A CA 1
ATOM 1571 C C . ASN A 1 208 ? -22.285 34.073 36.072 1.00 79.19 208 ASN A C 1
ATOM 1573 O O . ASN A 1 208 ? -23.461 34.406 36.160 1.00 79.19 208 ASN A O 1
ATOM 1577 N N . PHE A 1 209 ? -21.900 32.796 36.128 1.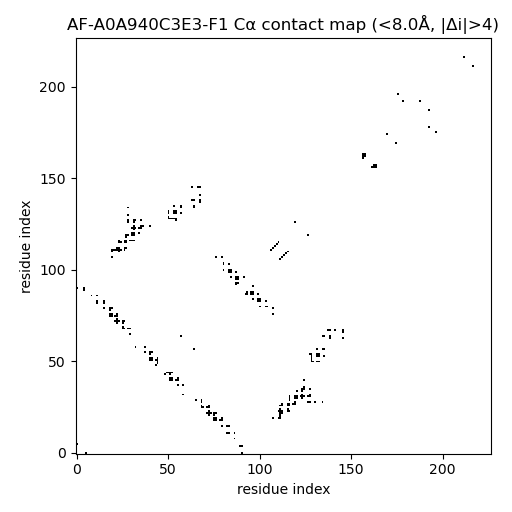00 74.19 209 PHE A N 1
ATOM 1578 C CA . PHE A 1 209 ? -22.831 31.672 36.269 1.00 74.19 209 PHE A CA 1
ATOM 1579 C C . PHE A 1 209 ? -23.274 31.417 37.716 1.00 74.19 209 PHE A C 1
ATOM 1581 O O . PHE A 1 209 ? -24.271 30.736 37.927 1.00 74.19 209 PHE A O 1
ATOM 1588 N N . VAL A 1 210 ? -22.552 31.953 38.707 1.00 83.75 210 VAL A N 1
ATOM 1589 C CA . VAL A 1 210 ? -22.809 31.698 40.140 1.00 83.75 210 VAL A CA 1
ATOM 1590 C C . VAL A 1 210 ? -23.181 32.980 40.895 1.00 83.75 210 VAL A C 1
ATOM 1592 O O . VAL A 1 210 ? -23.748 32.922 41.987 1.00 83.75 210 VAL A O 1
ATOM 1595 N N . LEU A 1 211 ? -22.890 34.161 40.336 1.00 88.00 211 LEU A N 1
ATOM 1596 C CA . LEU A 1 211 ? -23.202 35.420 41.004 1.00 88.00 211 LEU A CA 1
ATOM 1597 C C . LEU A 1 211 ? -24.712 35.611 41.150 1.00 88.00 211 LEU A C 1
ATOM 1599 O O . LEU A 1 211 ? -25.489 35.425 40.217 1.00 88.00 211 LEU A O 1
ATOM 1603 N N . THR A 1 212 ? -25.126 36.052 42.334 1.00 86.75 212 THR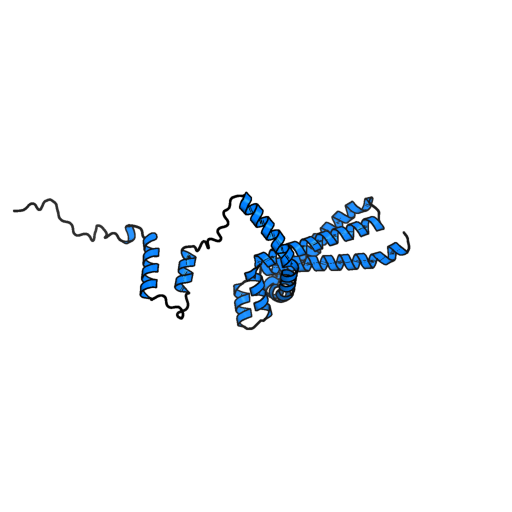 A N 1
ATOM 1604 C CA . THR A 1 212 ? -26.489 36.537 42.533 1.00 86.75 212 THR A CA 1
ATOM 1605 C C . THR A 1 212 ? -26.599 37.928 41.905 1.00 86.75 212 THR A C 1
ATOM 1607 O O . THR A 1 212 ? -25.837 38.820 42.291 1.00 86.75 212 THR A O 1
ATOM 1610 N N . PRO A 1 213 ? -27.522 38.157 40.952 1.00 87.81 213 PRO A N 1
ATOM 1611 C CA . PRO A 1 213 ? -27.679 39.463 40.326 1.00 87.81 213 PRO A CA 1
ATOM 1612 C C . PRO A 1 213 ? -27.926 40.562 41.363 1.00 87.81 213 PRO A C 1
ATOM 1614 O O . PRO A 1 213 ? -28.660 40.358 42.331 1.00 87.81 213 PRO A O 1
ATOM 1617 N N . TRP A 1 214 ? -27.387 41.764 41.128 1.00 82.00 214 TRP A N 1
ATOM 1618 C CA . TRP A 1 214 ? -27.531 42.909 42.042 1.00 82.00 214 TRP A CA 1
ATOM 1619 C C . TRP A 1 214 ? -28.994 43.269 42.338 1.00 82.00 214 TRP A C 1
ATOM 1621 O O . TRP A 1 214 ? -29.312 43.823 43.390 1.00 82.00 214 TRP A O 1
ATOM 1631 N N . SER A 1 215 ? -29.908 42.980 41.411 1.00 86.88 215 SER A N 1
ATOM 1632 C CA . SER A 1 215 ? -31.355 43.150 41.592 1.00 86.88 215 SER A CA 1
ATOM 1633 C C . SER A 1 215 ? -31.951 42.202 42.636 1.00 86.88 215 SER A C 1
ATOM 1635 O O . SER A 1 215 ? -32.939 42.555 43.268 1.00 86.88 215 SER A O 1
ATOM 1637 N N . SER A 1 216 ? -31.337 41.034 42.834 1.00 86.00 216 SER A N 1
ATOM 1638 C CA . SER A 1 216 ? -31.795 39.960 43.726 1.00 86.00 216 SER A CA 1
ATOM 1639 C C . SER A 1 216 ? -31.048 39.940 45.065 1.00 86.00 216 SER A C 1
ATOM 1641 O O . SER A 1 216 ? -31.210 39.021 45.860 1.00 86.00 216 SER A O 1
ATOM 1643 N N . THR A 1 217 ? -30.212 40.947 45.329 1.00 87.88 217 THR A N 1
ATOM 1644 C CA . THR A 1 217 ? -29.464 41.079 46.584 1.00 87.88 217 THR A CA 1
ATOM 1645 C C . THR A 1 217 ? -30.250 41.909 47.601 1.00 87.88 217 THR A C 1
ATOM 1647 O O . THR A 1 217 ? -30.736 42.995 47.274 1.00 87.88 217 THR A O 1
ATOM 1650 N N . VAL A 1 218 ? -30.317 41.448 48.854 1.00 87.75 218 VAL A N 1
ATOM 1651 C CA . VAL A 1 218 ? -30.838 42.241 49.981 1.00 87.75 218 VAL A CA 1
ATOM 1652 C C . VAL A 1 218 ? -29.812 43.316 50.349 1.00 87.75 218 VAL A C 1
ATOM 1654 O O . VAL A 1 218 ? -28.649 43.010 50.599 1.00 87.75 218 VAL A O 1
ATOM 1657 N N . LYS A 1 219 ? -30.229 44.586 50.360 1.00 86.06 219 LYS A N 1
ATOM 1658 C CA . LYS A 1 219 ? -29.353 45.747 50.596 1.00 86.06 219 LYS A CA 1
ATOM 1659 C C . LYS A 1 219 ? -29.820 46.499 51.829 1.00 86.06 219 LYS A C 1
ATOM 1661 O O . LYS A 1 219 ? -31.017 46.706 52.002 1.00 86.06 219 LYS A O 1
ATOM 1666 N N . ILE A 1 220 ? -28.875 46.961 52.638 1.00 84.94 220 ILE A N 1
ATOM 1667 C CA . ILE A 1 220 ? -29.148 47.817 53.794 1.00 84.94 220 ILE A CA 1
ATOM 1668 C C . ILE A 1 220 ? -28.542 49.192 53.506 1.00 84.94 220 ILE A C 1
ATOM 1670 O O . ILE A 1 220 ? -27.397 49.295 53.061 1.00 84.94 220 ILE A O 1
ATOM 1674 N N . SER A 1 221 ? -29.321 50.255 53.715 1.00 80.75 221 SER A N 1
ATOM 1675 C CA . SER A 1 221 ? -28.833 51.630 53.588 1.00 80.75 221 SER A CA 1
ATOM 1676 C C . SER A 1 221 ? -27.971 51.984 54.798 1.00 80.75 221 SER A C 1
ATOM 1678 O O . SER A 1 221 ? -28.392 51.794 55.937 1.00 80.75 221 SER A O 1
ATOM 1680 N N . ARG A 1 222 ? -26.789 52.571 54.567 1.00 75.75 222 ARG A N 1
ATOM 1681 C CA . ARG A 1 222 ? -25.869 53.022 55.631 1.00 75.75 222 ARG A CA 1
ATOM 1682 C C . ARG A 1 222 ? -26.474 54.098 56.552 1.00 75.75 222 ARG A C 1
ATOM 1684 O O . ARG A 1 222 ? -25.896 54.404 57.584 1.00 75.75 222 ARG A O 1
ATOM 1691 N N . SER A 1 223 ? -27.633 54.657 56.208 1.00 68.50 223 SER A N 1
ATOM 1692 C CA . SER A 1 223 ? -28.368 55.602 57.055 1.00 68.50 223 SER A CA 1
ATOM 1693 C C . SER A 1 223 ? -29.128 54.957 58.223 1.00 68.50 223 SER A C 1
ATOM 1695 O O . SER A 1 223 ? -29.830 55.670 58.927 1.00 68.50 223 SER A O 1
ATOM 1697 N N . MET A 1 224 ? -29.028 53.641 58.432 1.00 62.69 224 MET A N 1
ATOM 1698 C CA . MET A 1 224 ? -29.565 52.970 59.621 1.00 62.69 224 MET A CA 1
ATOM 1699 C C . MET A 1 224 ? -28.475 52.859 60.693 1.00 62.69 224 MET A C 1
ATOM 1701 O O . MET A 1 224 ? -27.941 51.785 60.950 1.00 62.69 224 MET A O 1
ATOM 1705 N N . SER A 1 225 ? -28.089 54.004 61.253 1.00 56.38 225 SER A N 1
ATOM 1706 C CA . SER A 1 225 ? -27.462 54.070 62.573 1.00 56.38 225 SER A CA 1
ATOM 1707 C C . SER A 1 225 ? -28.573 54.145 63.616 1.00 56.38 225 SER A C 1
ATOM 1709 O O . SER A 1 225 ? -29.475 54.965 63.452 1.00 56.38 225 SER A O 1
ATOM 1711 N N . ASP A 1 226 ? -28.486 53.277 64.620 1.00 60.22 226 ASP A N 1
ATOM 1712 C CA . ASP A 1 226 ? -29.432 53.093 65.722 1.00 60.22 226 ASP A CA 1
ATOM 1713 C C . ASP A 1 226 ? -29.956 54.414 66.322 1.00 60.22 226 ASP A C 1
ATOM 1715 O O . ASP A 1 226 ? -29.170 55.253 66.772 1.00 60.22 226 ASP A O 1
ATOM 1719 N N . GLU A 1 227 ? -31.284 54.550 66.372 1.00 46.69 227 GLU A N 1
ATOM 1720 C CA . GLU A 1 227 ? -31.994 55.179 67.496 1.00 46.69 227 GLU A CA 1
ATOM 1721 C C . GLU A 1 227 ? -32.730 54.086 68.277 1.00 46.69 227 GLU A C 1
ATOM 1723 O O . GLU A 1 227 ? -33.352 53.215 67.622 1.00 46.69 227 GLU A O 1
#

Radius of gyration: 30.95 Å; Cα contacts (8 Å, |Δi|>4): 165; chains: 1; bounding box: 55×71×100 Å